Protein AF-S8AFP2-F1 (afdb_monomer_lite)

Radius of gyration: 44.83 Å; chains: 1; bounding box: 99×51×144 Å

Sequence (348 aa):
MTITSPGLNTGMTTQYLIDGTGNTIIDGSGTITIITYITQGIITIFLPVIRSLSTTTIFPTNPGQPASVVIYTPRQTSYVTRPAGPGGPSGTTIIPGTDVAVTVPVQVITYASRPVTTVTRPAGPNGPSGTTIFPATDAPITSLVEVITYVVRSTITIIYSGSSVFTTTVYPTETDLSVFVSVIDYVTLPIITVIVITYVVSESQPRTTVTWVGSSAYLTTIYPTDVSSNIITNPTATINIINFVTQPITTVMRLASVTGITTVFPTNSTGNIVTDGSGTISIITFIIQPETLITQVASTTSLTTLFPTDSFGSTITDSSKTKTIITFITQSKTLVTQISSTTSLTIL

Structure (mmCIF, N/CA/C/O backbone):
data_AF-S8AFP2-F1
#
_entry.id   AF-S8AFP2-F1
#
loop_
_atom_site.group_PDB
_atom_site.id
_atom_site.type_symbol
_atom_site.label_atom_id
_atom_site.label_alt_id
_atom_site.label_comp_id
_atom_site.label_asym_id
_atom_site.label_entity_id
_atom_site.label_seq_id
_atom_site.pdbx_PDB_ins_code
_atom_site.Cartn_x
_atom_site.Cartn_y
_atom_site.Cartn_z
_atom_site.occupancy
_atom_site.B_iso_or_equiv
_atom_site.auth_seq_id
_atom_site.auth_comp_id
_atom_site.auth_asym_id
_atom_site.auth_atom_id
_atom_site.pdbx_PDB_model_num
ATOM 1 N N . MET A 1 1 ? -33.416 -8.040 63.959 1.00 44.41 1 MET A N 1
ATOM 2 C CA . MET A 1 1 ? -33.811 -9.230 63.179 1.00 44.41 1 MET A CA 1
ATOM 3 C C . MET A 1 1 ? -32.651 -9.566 62.262 1.00 44.41 1 MET A C 1
ATOM 5 O O . MET A 1 1 ? -32.375 -8.802 61.348 1.00 44.41 1 MET A O 1
ATOM 9 N N . THR A 1 2 ? -31.897 -10.614 62.576 1.00 27.59 2 THR A N 1
ATOM 10 C CA . THR A 1 2 ? -30.705 -11.004 61.811 1.00 27.59 2 THR A CA 1
ATOM 11 C C . THR A 1 2 ? -31.113 -12.154 60.903 1.00 27.59 2 THR A C 1
ATOM 13 O O . THR A 1 2 ? -31.486 -13.212 61.399 1.00 27.59 2 THR A O 1
ATOM 16 N N . ILE A 1 3 ? -31.125 -11.931 59.589 1.00 36.91 3 ILE A N 1
ATOM 17 C CA . ILE A 1 3 ? -31.494 -12.957 58.609 1.00 36.91 3 ILE A CA 1
ATOM 18 C C . ILE A 1 3 ? -30.204 -13.616 58.127 1.00 36.91 3 ILE A C 1
ATOM 20 O O . ILE A 1 3 ? -29.399 -12.990 57.441 1.00 36.91 3 ILE A O 1
ATOM 24 N N . THR A 1 4 ? -29.997 -14.876 58.489 1.00 35.34 4 THR A N 1
ATOM 25 C CA . THR A 1 4 ? -28.985 -15.737 57.876 1.00 35.34 4 THR A CA 1
ATOM 26 C C . THR A 1 4 ? -29.590 -16.388 56.633 1.00 35.34 4 THR A C 1
ATOM 28 O O . THR A 1 4 ? -30.543 -17.158 56.720 1.00 35.34 4 THR A O 1
ATOM 31 N N . SER A 1 5 ? -29.063 -16.041 55.457 1.00 35.78 5 SER A N 1
ATOM 32 C CA . SER A 1 5 ? -29.467 -16.646 54.182 1.00 35.78 5 SER A CA 1
ATOM 33 C C . SER A 1 5 ? -29.035 -18.117 54.137 1.00 35.78 5 SER A C 1
ATOM 35 O O . SER A 1 5 ? -27.840 -18.379 54.304 1.00 35.78 5 SER A O 1
ATOM 37 N N . PRO A 1 6 ? -29.934 -19.079 53.858 1.00 42.09 6 PRO A N 1
ATOM 38 C CA . PRO A 1 6 ? -29.518 -20.418 53.471 1.00 42.09 6 PRO A CA 1
ATOM 39 C C . PRO A 1 6 ? -28.842 -20.364 52.091 1.00 42.09 6 PRO A C 1
ATOM 41 O O . PRO A 1 6 ? -29.139 -19.497 51.265 1.00 42.09 6 PRO A O 1
ATOM 44 N N . GLY A 1 7 ? -27.874 -21.256 51.879 1.00 46.00 7 GLY A N 1
ATOM 45 C CA . GLY A 1 7 ? -27.152 -21.392 50.616 1.00 46.00 7 GLY A CA 1
ATOM 46 C C . GLY A 1 7 ? -28.047 -21.842 49.456 1.00 46.00 7 GLY A C 1
ATOM 47 O O . GLY A 1 7 ? -29.181 -22.259 49.663 1.00 46.00 7 GLY A O 1
ATOM 48 N N . LEU A 1 8 ? -27.472 -21.763 48.251 1.00 44.34 8 LEU A N 1
ATOM 49 C CA . LEU A 1 8 ? -27.982 -21.952 46.876 1.00 44.34 8 LEU A CA 1
ATOM 50 C C . LEU A 1 8 ? -28.791 -23.233 46.536 1.00 44.34 8 LEU A C 1
ATOM 52 O O . LEU A 1 8 ? -28.817 -23.648 45.380 1.00 44.34 8 LEU A O 1
ATOM 56 N N . ASN A 1 9 ? -29.468 -23.866 47.488 1.00 45.56 9 ASN A N 1
ATOM 57 C CA . ASN A 1 9 ? -30.280 -25.052 47.245 1.00 45.56 9 ASN A CA 1
ATOM 58 C C . ASN A 1 9 ? -31.752 -24.667 47.049 1.00 45.56 9 ASN A C 1
ATOM 60 O O . ASN A 1 9 ? -32.332 -23.946 47.859 1.00 45.56 9 ASN A O 1
ATOM 64 N N . THR A 1 10 ? -32.370 -25.183 45.984 1.00 49.94 10 THR A N 1
ATOM 65 C CA . THR A 1 10 ? -33.828 -25.174 45.799 1.00 49.94 10 THR A CA 1
ATOM 66 C C . THR A 1 10 ? -34.524 -25.746 47.024 1.00 49.94 10 THR A C 1
ATOM 68 O O . THR A 1 10 ? -34.229 -26.867 47.438 1.00 49.94 10 THR A O 1
ATOM 71 N N . GLY A 1 11 ? -35.466 -24.992 47.586 1.00 56.16 11 GLY A N 1
ATOM 72 C CA . GLY A 1 11 ? -36.181 -25.398 48.787 1.00 56.16 11 GLY A CA 1
ATOM 73 C C . GLY A 1 11 ? -37.185 -24.352 49.254 1.00 56.16 11 GLY A C 1
ATOM 74 O O . GLY A 1 11 ? -37.113 -23.179 48.889 1.00 56.16 11 GLY A O 1
ATOM 75 N N . MET A 1 12 ? -38.137 -24.794 50.069 1.00 52.50 12 MET A N 1
ATOM 76 C CA . MET A 1 12 ? -39.002 -23.903 50.834 1.00 52.50 12 MET A CA 1
ATOM 77 C C . MET A 1 12 ? -38.424 -23.774 52.237 1.00 52.50 12 MET A C 1
ATOM 79 O O . MET A 1 12 ? -38.226 -24.781 52.914 1.00 52.50 12 MET A O 1
ATOM 83 N N . THR A 1 13 ? -38.184 -22.544 52.677 1.00 60.34 13 THR A N 1
ATOM 84 C CA . THR A 1 13 ? -37.876 -22.257 54.076 1.00 60.34 13 THR A CA 1
ATOM 85 C C . THR A 1 13 ? -39.089 -21.580 54.685 1.00 60.34 13 THR A C 1
ATOM 87 O O . THR A 1 13 ? -39.456 -20.463 54.315 1.00 60.34 13 THR A O 1
ATOM 90 N N . THR A 1 14 ? -39.724 -22.265 55.627 1.00 60.59 14 THR A N 1
ATOM 91 C CA . THR A 1 14 ? -40.784 -21.680 56.444 1.00 60.59 14 THR A CA 1
ATOM 92 C C . THR A 1 14 ? -40.131 -20.982 57.624 1.00 60.59 14 THR A C 1
ATOM 94 O O . THR A 1 14 ? -39.489 -21.634 58.448 1.00 60.59 14 THR A O 1
ATOM 97 N N . GLN A 1 15 ? -40.264 -19.659 57.699 1.00 68.69 15 GLN A N 1
ATOM 98 C CA . GLN A 1 15 ? -39.760 -18.895 58.830 1.00 68.69 15 GLN A CA 1
ATOM 99 C C . GLN A 1 15 ? -40.925 -18.587 59.766 1.00 68.69 15 GLN A C 1
ATOM 101 O O . GLN A 1 15 ? -41.867 -17.879 59.404 1.00 68.69 15 GLN A O 1
ATOM 106 N N . TYR A 1 16 ? -40.865 -19.159 60.963 1.00 69.31 16 TYR A N 1
ATOM 107 C CA . TYR A 1 16 ? -41.841 -18.881 62.002 1.00 69.31 16 TYR A CA 1
ATOM 108 C C . TYR A 1 16 ? -41.432 -17.636 62.792 1.00 69.31 16 TYR A C 1
ATOM 110 O O . TYR A 1 16 ? -40.242 -17.359 62.969 1.00 69.31 16 TYR A O 1
ATOM 118 N N . LEU A 1 17 ? -42.423 -16.885 63.268 1.00 69.12 17 LEU A N 1
ATOM 119 C CA . LEU A 1 17 ? -42.190 -15.771 64.180 1.00 69.12 17 LEU A CA 1
ATOM 120 C C . LEU A 1 17 ? -41.637 -16.298 65.502 1.00 69.12 17 LEU A C 1
ATOM 122 O O . LEU A 1 17 ? -42.113 -17.306 66.023 1.00 69.12 17 LEU A O 1
ATOM 126 N N . ILE A 1 18 ? -40.639 -15.594 66.027 1.00 74.19 18 ILE A N 1
ATOM 127 C CA . ILE A 1 18 ? -40.071 -15.848 67.345 1.00 74.19 18 ILE A CA 1
ATOM 128 C C . ILE A 1 18 ? -40.403 -14.683 68.277 1.00 74.19 18 ILE A C 1
ATOM 130 O O . ILE A 1 18 ? -40.362 -13.525 67.856 1.00 74.19 18 ILE A O 1
ATOM 134 N N . ASP A 1 19 ? -40.762 -14.980 69.522 1.00 75.69 19 ASP A N 1
ATOM 135 C CA . ASP A 1 19 ? -41.011 -13.966 70.544 1.00 75.69 19 ASP A CA 1
ATOM 136 C C . ASP A 1 19 ? -39.707 -13.272 70.996 1.00 75.69 19 ASP A C 1
ATOM 138 O O . ASP A 1 19 ? -38.603 -13.601 70.551 1.00 75.69 19 ASP A O 1
ATOM 142 N N . GLY A 1 20 ? -39.817 -12.301 71.909 1.00 74.56 20 GLY A N 1
ATOM 143 C CA . GLY A 1 20 ? -38.662 -11.580 72.466 1.00 74.56 20 GLY A CA 1
ATOM 144 C C . GLY A 1 20 ? -37.664 -12.457 73.240 1.00 74.56 20 GLY A C 1
ATOM 145 O O . GLY A 1 20 ? -36.592 -11.977 73.602 1.00 74.56 20 GLY A O 1
ATOM 146 N N . THR A 1 21 ? -37.995 -13.729 73.474 1.00 81.75 21 THR A N 1
ATOM 147 C CA . THR A 1 21 ? -37.140 -14.739 74.111 1.00 81.75 21 THR A CA 1
ATOM 148 C C . THR A 1 21 ? -36.608 -15.787 73.128 1.00 81.75 21 THR A C 1
ATOM 150 O O . THR A 1 21 ? -35.836 -16.657 73.522 1.00 81.75 21 THR A O 1
ATOM 153 N N . GLY A 1 22 ? -36.955 -15.680 71.840 1.00 75.94 22 GLY A N 1
ATOM 154 C CA . GLY A 1 22 ? -36.498 -16.577 70.780 1.00 75.94 22 GLY A CA 1
ATOM 155 C C . GLY A 1 22 ? -37.371 -17.816 70.562 1.00 75.94 22 GLY A C 1
ATOM 156 O O . GLY A 1 22 ? -37.000 -18.665 69.751 1.00 75.94 22 GLY A O 1
ATOM 157 N N . ASN A 1 23 ? -38.520 -17.939 71.235 1.00 73.88 23 ASN A N 1
ATOM 158 C CA . ASN A 1 23 ? -39.409 -19.092 71.080 1.00 73.88 23 ASN A CA 1
ATOM 159 C C . ASN A 1 23 ? -40.350 -18.915 69.895 1.00 73.88 23 ASN A C 1
ATOM 161 O O . ASN A 1 23 ? -40.870 -17.829 69.662 1.00 73.88 23 ASN A O 1
ATOM 165 N N . THR A 1 24 ? -40.611 -20.004 69.174 1.00 73.62 24 THR A N 1
ATOM 166 C CA . THR A 1 24 ? -41.540 -19.999 68.040 1.00 73.62 24 THR A CA 1
ATOM 167 C C . THR A 1 24 ? -42.984 -19.781 68.500 1.00 73.62 24 THR A C 1
ATOM 169 O O . THR A 1 24 ? -43.491 -20.534 69.328 1.00 73.62 24 THR A O 1
ATOM 172 N N . ILE A 1 25 ? -43.660 -18.780 67.936 1.00 71.81 25 ILE A N 1
ATOM 173 C CA . ILE A 1 25 ? -45.066 -18.466 68.215 1.00 71.81 25 ILE A CA 1
ATOM 174 C C . ILE A 1 25 ? -45.956 -19.413 67.392 1.00 71.81 25 ILE A C 1
ATOM 176 O O . ILE A 1 25 ? -45.912 -19.399 66.162 1.00 71.81 25 ILE A O 1
ATOM 180 N N . ILE A 1 26 ? -46.755 -20.245 68.067 1.00 74.94 26 ILE A N 1
ATOM 181 C CA . ILE A 1 26 ? -47.613 -21.291 67.462 1.00 74.94 26 ILE A CA 1
ATOM 182 C C . ILE A 1 26 ? -49.118 -21.075 67.704 1.00 74.94 26 ILE A C 1
ATOM 184 O O . ILE A 1 26 ? -49.931 -21.923 67.351 1.00 74.94 26 ILE A O 1
ATOM 188 N N . ASP A 1 27 ? -49.507 -19.943 68.288 1.00 75.56 27 ASP A N 1
ATOM 189 C CA . ASP A 1 27 ? -50.891 -19.625 68.679 1.00 75.56 27 ASP A CA 1
ATOM 190 C C . ASP A 1 27 ? -51.786 -19.132 67.523 1.00 75.56 27 ASP A C 1
ATOM 192 O O . ASP A 1 27 ? -52.942 -18.769 67.733 1.00 75.56 27 ASP A O 1
ATOM 196 N N . GLY A 1 28 ? -51.257 -19.110 66.296 1.00 68.31 28 GLY A N 1
ATOM 197 C CA . GLY A 1 28 ? -51.968 -18.648 65.103 1.00 68.31 28 GLY A CA 1
ATOM 198 C C . GLY A 1 28 ? -52.140 -17.127 65.004 1.00 68.31 28 GLY A C 1
ATOM 199 O O . GLY A 1 28 ? -52.768 -16.662 64.057 1.00 68.31 28 GLY A O 1
ATOM 200 N N . SER A 1 29 ? -51.577 -16.342 65.930 1.00 72.44 29 SER A N 1
ATOM 201 C CA . SER A 1 29 ? -51.699 -14.875 65.946 1.00 72.44 29 SER A CA 1
ATOM 202 C C . SER A 1 29 ? -50.682 -14.151 65.049 1.00 72.44 29 SER A C 1
ATOM 204 O O . SER A 1 29 ? -50.773 -12.937 64.859 1.00 72.44 29 SER A O 1
ATOM 206 N N . GLY A 1 30 ? -49.721 -14.883 64.475 1.00 63.50 30 GLY A N 1
ATOM 207 C CA . GLY A 1 30 ? -48.616 -14.337 63.690 1.00 63.50 30 GLY A CA 1
ATOM 208 C C . GLY A 1 30 ? -48.673 -14.657 62.193 1.00 63.50 30 GLY A C 1
ATOM 209 O O . GLY A 1 30 ? -49.102 -15.731 61.776 1.00 63.50 30 GLY A O 1
ATOM 210 N N . THR A 1 31 ? -48.169 -13.740 61.367 1.00 61.81 31 THR A N 1
ATOM 211 C CA . THR A 1 31 ? -47.970 -13.968 59.929 1.00 61.81 31 THR A CA 1
ATOM 212 C C . THR A 1 31 ? -46.763 -14.884 59.699 1.00 61.81 31 THR A C 1
ATOM 214 O O . THR A 1 31 ? -45.640 -14.536 60.060 1.00 61.81 31 THR A O 1
ATOM 217 N N . ILE A 1 32 ? -46.973 -16.047 59.077 1.00 56.38 32 ILE A N 1
ATOM 218 C CA . ILE A 1 32 ? -45.887 -16.941 58.649 1.00 56.38 32 ILE A CA 1
ATOM 219 C C . ILE A 1 32 ? -45.363 -16.460 57.294 1.00 56.38 32 ILE A C 1
ATOM 221 O O . ILE A 1 32 ? -46.131 -16.335 56.339 1.00 56.38 32 ILE A O 1
ATOM 225 N N . THR A 1 33 ? -44.053 -16.242 57.189 1.00 64.19 33 THR A N 1
ATOM 226 C CA . THR A 1 33 ? -43.407 -15.933 55.910 1.00 64.19 33 THR A CA 1
ATOM 227 C C . THR A 1 33 ? -42.820 -17.215 55.332 1.00 64.19 33 THR A C 1
ATOM 229 O O . THR A 1 33 ? -41.884 -17.796 55.885 1.00 64.19 33 THR A O 1
ATOM 232 N N . ILE A 1 34 ? -43.371 -17.667 54.206 1.00 62.84 34 ILE A N 1
ATOM 233 C CA . ILE A 1 34 ? -42.817 -18.781 53.433 1.00 62.84 34 ILE A CA 1
ATOM 234 C C . ILE A 1 34 ? -41.904 -18.190 52.362 1.00 62.84 34 ILE A C 1
ATOM 236 O O . ILE A 1 34 ? -42.369 -17.489 51.464 1.00 62.84 34 ILE A O 1
ATOM 240 N N . ILE A 1 35 ? -40.607 -18.479 52.446 1.00 61.66 35 ILE A N 1
ATOM 241 C CA . ILE A 1 35 ? -39.638 -18.088 51.422 1.00 61.66 35 ILE A CA 1
ATOM 242 C C . ILE A 1 35 ? -39.400 -19.304 50.533 1.00 61.66 35 ILE A C 1
ATOM 244 O O . ILE A 1 35 ? -38.898 -20.332 50.985 1.00 61.66 35 ILE A O 1
ATOM 248 N N . THR A 1 36 ? -39.780 -19.192 49.262 1.00 59.28 36 THR A N 1
ATOM 249 C CA . THR A 1 36 ? -39.535 -20.239 48.265 1.00 59.28 36 THR A CA 1
ATOM 250 C C . THR A 1 36 ? -38.327 -19.849 47.428 1.00 59.28 36 THR A C 1
ATOM 252 O O . THR A 1 36 ? -38.352 -18.827 46.743 1.00 59.28 36 THR A O 1
ATOM 255 N N . TYR A 1 37 ? -37.275 -20.664 47.473 1.00 58.09 37 TYR A N 1
ATOM 256 C CA . TYR A 1 37 ? -36.093 -20.505 46.636 1.00 58.09 37 TYR A CA 1
ATOM 257 C C . TYR A 1 37 ? -36.238 -21.379 45.396 1.00 58.09 37 TYR A C 1
ATOM 259 O O . TYR A 1 37 ? -36.370 -22.601 45.493 1.00 58.09 37 TYR A O 1
ATOM 267 N N . ILE A 1 38 ? -36.183 -20.752 44.227 1.00 62.00 38 ILE A N 1
ATOM 268 C CA . ILE A 1 38 ? -36.187 -21.442 42.940 1.00 62.00 38 ILE A CA 1
ATOM 269 C C . ILE A 1 38 ? -34.827 -21.279 42.258 1.00 62.00 38 ILE A C 1
ATOM 271 O O . ILE A 1 38 ? -34.225 -20.206 42.289 1.00 62.00 38 ILE A O 1
ATOM 275 N N . THR A 1 39 ? -34.336 -22.348 41.633 1.00 55.53 39 THR A N 1
ATOM 276 C CA . THR A 1 39 ? -33.143 -22.282 40.785 1.00 55.53 39 THR A CA 1
ATOM 277 C C . THR A 1 39 ? -33.557 -21.724 39.436 1.00 55.53 39 THR A C 1
ATOM 279 O O . THR A 1 39 ? -34.335 -22.340 38.710 1.00 55.53 39 THR A O 1
ATOM 282 N N . GLN A 1 40 ? -33.030 -20.552 39.100 1.00 69.75 40 GLN A N 1
ATOM 283 C CA . GLN A 1 40 ? -33.281 -19.919 37.816 1.00 69.75 40 GLN A CA 1
ATOM 284 C C . GLN A 1 40 ? -32.261 -20.415 36.785 1.00 69.75 40 GLN A C 1
ATOM 286 O O . GLN A 1 40 ? -31.056 -20.395 37.035 1.00 69.75 40 GLN A O 1
ATOM 291 N N . GLY A 1 41 ? -32.735 -20.867 35.621 1.00 71.75 41 GLY A N 1
ATOM 292 C CA . GLY A 1 41 ? -31.850 -21.176 34.494 1.00 71.75 41 GLY A CA 1
ATOM 293 C C . GLY A 1 41 ? -31.138 -19.917 33.988 1.00 71.75 41 GLY A C 1
ATOM 294 O O . GLY A 1 41 ? -31.653 -18.812 34.144 1.00 71.75 41 GLY A O 1
ATOM 295 N N . ILE A 1 42 ? -29.970 -20.070 33.364 1.00 78.38 42 ILE A N 1
ATOM 296 C CA . ILE A 1 42 ? -29.228 -18.957 32.753 1.00 78.38 42 ILE A CA 1
ATOM 297 C C . ILE A 1 42 ? -29.089 -19.214 31.252 1.00 78.38 42 ILE A C 1
ATOM 299 O O . ILE A 1 42 ? -28.668 -20.294 30.842 1.00 78.38 42 ILE A O 1
ATOM 303 N N . ILE A 1 43 ? -29.419 -18.211 30.441 1.00 79.25 43 ILE A N 1
ATOM 304 C CA . ILE A 1 43 ? -29.145 -18.168 29.003 1.00 79.25 43 ILE A CA 1
ATOM 305 C C . ILE A 1 43 ? -28.033 -17.151 28.771 1.00 79.25 43 ILE A C 1
ATOM 307 O O . ILE A 1 43 ? -28.162 -15.998 29.173 1.00 79.25 43 ILE A O 1
ATOM 311 N N . THR A 1 44 ? -26.964 -17.550 28.087 1.00 81.19 44 THR A N 1
ATOM 312 C CA . THR A 1 44 ? -25.863 -16.644 27.737 1.00 81.19 44 THR A CA 1
ATOM 313 C C . THR A 1 44 ? -25.946 -16.257 26.265 1.00 81.19 44 THR A C 1
ATOM 315 O O . THR A 1 44 ? -26.026 -17.123 25.396 1.00 81.19 44 THR A O 1
ATOM 318 N N . ILE A 1 45 ? -25.903 -14.957 25.983 1.00 79.62 45 ILE A N 1
ATOM 319 C CA . ILE A 1 45 ? -25.964 -14.380 24.637 1.00 79.62 45 ILE A CA 1
ATOM 320 C C . ILE A 1 45 ? -24.676 -13.594 24.397 1.00 79.62 45 ILE A C 1
ATOM 322 O O . ILE A 1 45 ? -24.325 -12.724 25.191 1.00 79.62 45 ILE A O 1
ATOM 326 N N . PHE A 1 46 ? -23.987 -13.867 23.290 1.00 77.38 46 PHE A N 1
ATOM 327 C CA . PHE A 1 46 ? -22.788 -13.127 22.894 1.00 77.38 46 PHE A CA 1
ATOM 328 C C . PHE A 1 46 ? -23.123 -12.113 21.807 1.00 77.38 46 PHE A C 1
ATOM 330 O O . PHE A 1 46 ? -23.597 -12.489 20.735 1.00 77.38 46 PHE A O 1
ATOM 337 N N . LEU A 1 47 ? -22.840 -10.839 22.070 1.00 77.69 47 LEU A N 1
ATOM 338 C CA . LEU A 1 47 ? -23.021 -9.748 21.115 1.00 77.69 47 LEU A CA 1
ATOM 339 C C . LEU A 1 47 ? -21.680 -9.062 20.813 1.00 77.69 47 LEU A C 1
ATOM 341 O O . LEU A 1 47 ? -20.785 -9.042 21.662 1.00 77.69 47 LEU A O 1
ATOM 345 N N . PRO A 1 48 ? -21.496 -8.495 19.608 1.00 75.06 48 PRO A N 1
ATOM 346 C CA . PRO A 1 48 ? -20.287 -7.746 19.290 1.00 75.06 48 PRO A CA 1
ATOM 347 C C . PRO A 1 48 ? -20.212 -6.436 20.094 1.00 75.06 48 PRO A C 1
ATOM 349 O O . PRO A 1 48 ? -21.198 -5.708 20.218 1.00 75.06 48 PRO A O 1
ATOM 352 N N . VAL A 1 49 ? -19.025 -6.108 20.618 1.00 77.62 49 VAL A N 1
ATOM 353 C CA . VAL A 1 49 ? -18.747 -4.798 21.237 1.00 77.62 49 VAL A CA 1
ATOM 354 C C . VAL A 1 49 ? -18.890 -3.679 20.209 1.00 77.62 49 VAL A C 1
ATOM 356 O O . VAL A 1 49 ? -18.231 -3.694 19.173 1.00 77.62 49 VAL A O 1
ATOM 359 N N . ILE A 1 50 ? -19.687 -2.665 20.550 1.00 64.56 50 ILE A N 1
ATOM 360 C CA . ILE A 1 50 ? -19.829 -1.419 19.775 1.00 64.56 50 ILE A CA 1
ATOM 361 C C . ILE A 1 50 ? -19.030 -0.253 20.371 1.00 64.56 50 ILE A C 1
ATOM 363 O O . ILE A 1 50 ? -18.666 0.668 19.647 1.00 64.56 50 ILE A O 1
ATOM 367 N N . ARG A 1 51 ? -18.782 -0.257 21.690 1.00 60.97 51 ARG A N 1
ATOM 368 C CA . ARG A 1 51 ? -18.089 0.841 22.397 1.00 60.97 51 ARG A CA 1
ATOM 369 C C . ARG A 1 51 ? -17.174 0.362 23.521 1.00 60.97 51 ARG A C 1
ATOM 371 O O . ARG A 1 51 ? -16.049 0.833 23.626 1.00 60.97 51 ARG A O 1
ATOM 378 N N . SER A 1 52 ? -17.633 -0.581 24.340 1.00 69.75 52 SER A N 1
ATOM 379 C CA . SER A 1 52 ? -16.851 -1.153 25.438 1.00 69.75 52 SER A CA 1
ATOM 380 C C . SER A 1 52 ? -17.277 -2.588 25.742 1.00 69.75 52 SER A C 1
ATOM 382 O O . SER A 1 52 ? -18.415 -2.985 25.477 1.00 69.75 52 SER A O 1
ATOM 384 N N . LEU A 1 53 ? -16.349 -3.363 26.308 1.00 78.69 53 LEU A N 1
ATOM 385 C CA . LEU A 1 53 ? -16.665 -4.641 26.938 1.00 78.69 53 LEU A CA 1
ATOM 386 C C . LEU A 1 53 ? -17.669 -4.389 28.061 1.00 78.69 53 LEU A C 1
ATOM 388 O O . LEU A 1 53 ? -17.445 -3.541 28.925 1.00 78.69 53 LEU A O 1
ATOM 392 N N . SER A 1 54 ? -18.773 -5.120 28.048 1.00 79.00 54 SER A N 1
ATOM 393 C CA . SER A 1 54 ? -19.757 -5.059 29.120 1.00 79.00 54 SER A CA 1
ATOM 394 C C . SER A 1 54 ? -20.482 -6.388 29.244 1.00 79.00 54 SER A C 1
ATOM 396 O O . SER A 1 54 ? -20.493 -7.217 28.332 1.00 79.00 54 SER A O 1
ATOM 398 N N . THR A 1 55 ? -21.050 -6.619 30.416 1.00 85.62 55 THR A N 1
ATOM 399 C CA . THR A 1 55 ? -21.913 -7.763 30.681 1.00 85.62 55 THR A CA 1
ATOM 400 C C . THR A 1 55 ? -23.173 -7.237 31.337 1.00 85.62 55 THR A C 1
ATOM 402 O O . THR A 1 55 ? -23.102 -6.418 32.253 1.00 85.62 55 THR A O 1
ATOM 405 N N . THR A 1 56 ? -24.329 -7.660 30.843 1.00 81.38 56 THR A N 1
ATOM 406 C CA . THR A 1 56 ? -25.626 -7.249 31.376 1.00 81.38 56 THR A CA 1
ATOM 407 C C . THR A 1 56 ? -26.444 -8.485 31.677 1.00 81.38 56 THR A C 1
ATOM 409 O O . THR A 1 56 ? -26.719 -9.282 30.784 1.00 81.38 56 THR A O 1
ATOM 412 N N . THR A 1 57 ? -26.845 -8.630 32.934 1.00 82.75 57 THR A N 1
ATOM 413 C CA . THR A 1 57 ? -27.771 -9.680 33.350 1.00 82.75 57 THR A CA 1
ATOM 414 C C . THR A 1 57 ? -29.176 -9.103 33.406 1.00 82.75 57 THR A C 1
ATOM 416 O O . THR A 1 57 ? -29.414 -8.091 34.062 1.00 82.75 57 THR A O 1
ATOM 419 N N . ILE A 1 58 ? -30.103 -9.749 32.711 1.00 81.25 58 ILE A N 1
ATOM 420 C CA . ILE A 1 58 ? -31.517 -9.400 32.657 1.00 81.25 58 ILE A CA 1
ATOM 421 C C . ILE A 1 58 ? -32.278 -10.494 33.398 1.00 81.25 58 ILE A C 1
ATOM 423 O O . ILE A 1 58 ? -32.279 -11.655 32.981 1.00 81.25 58 ILE A O 1
ATOM 427 N N . PHE A 1 59 ? -32.924 -10.112 34.496 1.00 80.94 59 PHE A N 1
ATOM 428 C CA . PHE A 1 59 ? -33.811 -10.996 35.240 1.00 80.94 59 PHE A CA 1
ATOM 429 C C . PHE A 1 59 ? -35.239 -10.860 34.694 1.00 80.94 59 PHE A C 1
ATOM 431 O O . PHE A 1 59 ? -35.728 -9.734 34.568 1.00 80.94 59 PHE A O 1
ATOM 438 N N . PRO A 1 60 ? -35.917 -11.966 34.349 1.00 79.06 60 PRO A N 1
ATOM 439 C CA . PRO A 1 60 ? -37.308 -11.917 33.926 1.00 79.06 60 PRO A CA 1
ATOM 440 C C . PRO A 1 60 ? -38.224 -11.553 35.098 1.00 79.06 60 PRO A C 1
ATOM 442 O O . PRO A 1 60 ? -37.933 -11.839 36.259 1.00 79.06 60 PRO A O 1
ATOM 445 N N . THR A 1 61 ? -39.379 -10.968 34.781 1.00 83.81 61 THR A N 1
ATOM 446 C CA . THR A 1 61 ? -40.445 -10.681 35.754 1.00 83.81 61 THR A CA 1
ATOM 447 C C . THR A 1 61 ? -41.084 -11.948 36.315 1.00 83.81 61 THR A C 1
ATOM 449 O O . THR A 1 61 ? -41.567 -11.924 37.443 1.00 83.81 61 THR A O 1
ATOM 452 N N . ASN A 1 62 ? -41.087 -13.051 35.555 1.00 79.12 62 ASN A N 1
ATOM 453 C CA . ASN A 1 62 ? -41.487 -14.361 36.058 1.00 79.12 62 ASN A CA 1
ATOM 454 C C . ASN A 1 62 ? -40.250 -15.108 36.592 1.00 79.12 62 ASN A C 1
ATOM 456 O O . ASN A 1 62 ? -39.393 -15.492 35.793 1.00 79.12 62 ASN A O 1
ATOM 460 N N . PRO A 1 63 ? -40.176 -15.389 37.904 1.00 71.88 63 PRO A N 1
ATOM 461 C CA . PRO A 1 63 ? -39.037 -16.072 38.510 1.00 71.88 63 PRO A CA 1
ATOM 462 C C . PRO A 1 63 ? -38.769 -17.478 37.925 1.00 71.88 63 PRO A C 1
ATOM 464 O O . PRO A 1 63 ? -37.633 -17.943 37.933 1.00 71.88 63 PRO A O 1
ATOM 467 N N . GLY A 1 64 ? -39.791 -18.149 37.376 1.00 75.56 64 GLY A N 1
ATOM 468 C CA . GLY A 1 64 ? -39.665 -19.467 36.738 1.00 75.56 64 GLY A CA 1
ATOM 469 C C . GLY A 1 64 ? -39.065 -19.453 35.324 1.00 75.56 64 GLY A C 1
ATOM 470 O O . GLY A 1 64 ? -38.828 -20.516 34.755 1.00 75.56 64 GLY A O 1
ATOM 471 N N . GLN A 1 65 ? -38.828 -18.277 34.737 1.00 77.62 65 GLN A N 1
ATOM 472 C CA . GLN A 1 65 ? -38.147 -18.134 33.446 1.00 77.62 65 GLN A CA 1
ATOM 473 C C . GLN A 1 65 ? -36.638 -17.939 33.648 1.00 77.62 65 GLN A C 1
ATOM 475 O O . GLN A 1 65 ? -36.232 -17.402 34.676 1.00 77.62 65 GLN A O 1
ATOM 480 N N . PRO A 1 66 ? -35.788 -18.342 32.689 1.00 75.12 66 PRO A N 1
ATOM 481 C CA . PRO A 1 66 ? -34.346 -18.173 32.814 1.00 75.12 66 PRO A CA 1
ATOM 482 C C . PRO A 1 66 ? -33.908 -16.700 32.741 1.00 75.12 66 PRO A C 1
ATOM 484 O O . PRO A 1 66 ? -34.462 -15.909 31.977 1.00 75.12 66 PRO A O 1
ATOM 487 N N . ALA A 1 67 ? -32.868 -16.348 33.498 1.00 74.62 67 ALA A N 1
ATOM 488 C CA . ALA A 1 67 ? -32.173 -15.069 33.380 1.00 74.62 67 ALA A CA 1
ATOM 489 C C . ALA A 1 67 ? -31.303 -15.046 32.116 1.00 74.62 67 ALA A C 1
ATOM 491 O O . ALA A 1 67 ? -30.713 -16.058 31.739 1.00 74.62 67 ALA A O 1
ATOM 492 N N . SER A 1 68 ? -31.202 -13.888 31.465 1.00 81.50 68 SER A N 1
ATOM 493 C CA . SER A 1 68 ? -30.356 -13.709 30.280 1.00 81.50 68 SER A CA 1
ATOM 494 C C . SER A 1 68 ? -29.089 -12.944 30.641 1.00 81.50 68 SER A C 1
ATOM 496 O O . SER A 1 68 ? -29.168 -11.826 31.137 1.00 81.50 68 SER A O 1
ATOM 498 N N . VAL A 1 69 ? -27.919 -13.516 30.375 1.00 81.38 69 VAL A N 1
ATOM 499 C CA . VAL A 1 69 ? -26.616 -12.858 30.508 1.00 81.38 69 VAL A CA 1
ATOM 500 C C . VAL A 1 69 ? -26.132 -12.485 29.115 1.00 81.38 69 VAL A C 1
ATOM 502 O O . VAL A 1 69 ? -25.788 -13.346 28.309 1.00 81.38 69 VAL A O 1
ATOM 505 N N . VAL A 1 70 ? -26.104 -11.192 28.822 1.00 80.88 70 VAL A N 1
ATOM 506 C CA . VAL A 1 70 ? -25.587 -10.653 27.565 1.00 80.88 70 VAL A CA 1
ATOM 507 C C . VAL A 1 70 ? -24.134 -10.256 27.772 1.00 80.88 70 VAL A C 1
ATOM 509 O O . VAL A 1 70 ? -23.845 -9.388 28.594 1.00 80.88 70 VAL A O 1
ATOM 512 N N . ILE A 1 71 ? -23.223 -10.876 27.029 1.00 79.25 71 ILE A N 1
ATOM 513 C CA . ILE A 1 71 ? -21.789 -10.589 27.067 1.00 79.25 71 ILE A CA 1
ATOM 514 C C . ILE A 1 71 ? -21.408 -9.897 25.761 1.00 79.25 71 ILE A C 1
ATOM 516 O O . ILE A 1 71 ? -21.537 -10.473 24.680 1.00 79.25 71 ILE A O 1
ATOM 520 N N . TYR A 1 72 ? -20.914 -8.665 25.861 1.00 79.44 72 TYR A N 1
ATOM 521 C CA . TYR A 1 72 ? -20.375 -7.938 24.720 1.00 79.44 72 TYR A CA 1
ATOM 522 C C . TYR A 1 72 ? -18.885 -8.245 24.585 1.00 79.44 72 TYR A C 1
ATOM 524 O O . TYR A 1 72 ? -18.089 -7.821 25.425 1.00 79.44 72 TYR A O 1
ATOM 532 N N . THR A 1 73 ? -18.500 -8.959 23.525 1.00 79.12 73 THR A N 1
ATOM 533 C CA . THR A 1 73 ? -17.105 -9.354 23.256 1.00 79.12 73 THR A CA 1
ATOM 534 C C . THR A 1 73 ? -16.567 -8.751 21.952 1.00 79.12 73 THR A C 1
ATOM 536 O O . THR A 1 73 ? -17.345 -8.509 21.025 1.00 79.12 73 THR A O 1
ATOM 539 N N . PRO A 1 74 ? -15.249 -8.504 21.823 1.00 76.69 74 PRO A N 1
ATOM 540 C CA . PRO A 1 74 ? -14.658 -7.963 20.604 1.00 76.69 74 PRO A CA 1
ATOM 541 C C . PRO A 1 74 ? -14.664 -9.032 19.509 1.00 76.69 74 PRO A C 1
ATOM 543 O O . PRO A 1 74 ? -14.374 -10.199 19.777 1.00 76.69 74 PRO A O 1
ATOM 546 N N . ARG A 1 75 ? -14.961 -8.637 18.269 1.00 83.19 75 ARG A N 1
ATOM 547 C CA . ARG A 1 75 ? -14.841 -9.527 17.108 1.00 83.19 75 ARG A CA 1
ATOM 548 C C . ARG A 1 75 ? -13.370 -9.573 16.675 1.00 83.19 75 ARG A C 1
ATOM 550 O O . ARG A 1 75 ? -12.710 -8.536 16.646 1.00 83.19 75 ARG A O 1
ATOM 557 N N . GLN A 1 76 ? -12.848 -10.759 16.360 1.00 84.00 76 GLN A N 1
ATOM 558 C CA . GLN A 1 76 ? -11.488 -10.888 15.822 1.00 84.00 76 GLN A CA 1
ATOM 559 C C . GLN A 1 76 ? -11.403 -10.316 14.400 1.00 84.00 76 GLN A C 1
ATOM 561 O O . GLN A 1 76 ? -12.400 -10.305 13.677 1.00 84.00 76 GLN A O 1
ATOM 566 N N . THR A 1 77 ? -10.211 -9.881 13.989 1.00 84.81 77 THR A N 1
ATOM 567 C CA . THR A 1 77 ? -9.947 -9.367 12.638 1.00 84.81 77 THR A CA 1
ATOM 568 C C . THR A 1 77 ? -8.984 -10.296 11.909 1.00 84.81 77 THR A C 1
ATOM 570 O O . THR A 1 77 ? -7.923 -10.626 12.432 1.00 84.81 77 THR A O 1
ATOM 573 N N . SER A 1 78 ? -9.340 -10.693 10.692 1.00 86.25 78 SER A N 1
ATOM 574 C CA . SER A 1 78 ? -8.486 -11.453 9.776 1.00 86.25 78 SER A CA 1
ATOM 575 C C . SER A 1 78 ? -8.033 -10.571 8.617 1.00 86.25 78 SER A C 1
ATOM 577 O O . SER A 1 78 ? -8.843 -9.835 8.050 1.00 86.25 78 SER A O 1
ATOM 579 N N . TYR A 1 79 ? -6.758 -10.678 8.252 1.00 86.88 79 TYR A N 1
ATOM 580 C CA . TYR A 1 79 ? -6.144 -9.907 7.174 1.00 86.88 79 TYR A CA 1
ATOM 581 C C . TYR A 1 79 ? -5.857 -10.811 5.981 1.00 86.88 79 TYR A C 1
ATOM 583 O O . TYR A 1 79 ? -5.268 -11.880 6.136 1.00 86.88 79 TYR A O 1
ATOM 591 N N . VAL A 1 80 ? -6.257 -10.373 4.792 1.00 83.94 80 VAL A N 1
ATOM 592 C CA . VAL A 1 80 ? -6.003 -11.075 3.532 1.00 83.94 80 VAL A CA 1
ATOM 593 C C . VAL A 1 80 ? -5.388 -10.091 2.550 1.00 83.94 80 VAL A C 1
ATOM 595 O O . VAL A 1 80 ? -5.973 -9.049 2.269 1.00 83.94 80 VAL A O 1
ATOM 598 N N . THR A 1 81 ? -4.232 -10.429 1.986 1.00 81.25 81 THR A N 1
ATOM 599 C CA . THR A 1 81 ? -3.600 -9.617 0.938 1.00 81.25 81 THR A CA 1
ATOM 600 C C . THR A 1 81 ? -3.818 -10.264 -0.424 1.00 81.25 81 THR A C 1
ATOM 602 O O . THR A 1 81 ? -3.614 -11.466 -0.584 1.00 81.25 81 THR A O 1
ATOM 605 N N . ARG A 1 82 ? -4.232 -9.468 -1.411 1.00 81.62 82 ARG A N 1
ATOM 606 C CA . ARG A 1 82 ? -4.513 -9.887 -2.788 1.00 81.62 82 ARG A CA 1
ATOM 607 C C . ARG A 1 82 ? -3.791 -8.991 -3.801 1.00 81.62 82 ARG A C 1
ATOM 609 O O . ARG A 1 82 ? -3.476 -7.846 -3.479 1.00 81.62 82 ARG A O 1
ATOM 616 N N . PRO A 1 83 ? -3.522 -9.475 -5.025 1.00 76.69 83 PRO A N 1
ATOM 617 C CA . PRO A 1 83 ? -2.994 -8.629 -6.089 1.00 76.69 83 PRO A CA 1
ATOM 618 C C . PRO A 1 83 ? -4.028 -7.586 -6.532 1.00 76.69 83 PRO A C 1
ATOM 620 O O . PRO A 1 83 ? -5.209 -7.894 -6.695 1.00 76.69 83 PRO A O 1
ATOM 623 N N . ALA A 1 84 ? -3.575 -6.348 -6.716 1.00 79.75 84 ALA A N 1
ATOM 624 C CA . ALA A 1 84 ? -4.377 -5.240 -7.211 1.00 79.75 84 ALA A CA 1
ATOM 625 C C . ALA A 1 84 ? -4.764 -5.421 -8.686 1.00 79.75 84 ALA A C 1
ATOM 627 O O . ALA A 1 84 ? -3.966 -5.882 -9.502 1.00 79.75 84 ALA A O 1
ATOM 628 N N . GLY A 1 85 ? -5.999 -5.040 -9.018 1.00 73.88 85 GLY A N 1
ATOM 629 C CA . GLY A 1 85 ? -6.474 -4.964 -10.399 1.00 73.88 85 GLY A CA 1
ATOM 630 C C . GLY A 1 85 ? -6.020 -3.680 -11.113 1.00 73.88 85 GLY A C 1
ATOM 631 O O . GLY A 1 85 ? -5.230 -2.910 -10.565 1.00 73.88 85 GLY A O 1
ATOM 632 N N . PRO A 1 86 ? -6.569 -3.388 -12.309 1.00 73.00 86 PRO A N 1
ATOM 633 C CA . PRO A 1 86 ? -6.213 -2.203 -13.103 1.00 73.00 86 PRO A CA 1
ATOM 634 C C . PRO A 1 86 ? -6.411 -0.864 -12.377 1.00 73.00 86 PRO A C 1
ATOM 636 O O . PRO A 1 86 ? -5.752 0.115 -12.705 1.00 73.00 86 PRO A O 1
ATOM 639 N N . GLY A 1 87 ? -7.304 -0.818 -11.382 1.00 75.19 87 GLY A N 1
ATOM 640 C CA . GLY A 1 87 ? -7.554 0.366 -10.555 1.00 75.19 87 GLY A CA 1
ATOM 641 C C . GLY A 1 87 ? -6.472 0.666 -9.509 1.00 75.19 87 GLY A C 1
ATOM 642 O O . GLY A 1 87 ? -6.589 1.663 -8.805 1.00 75.19 87 GLY A O 1
ATOM 643 N N . GLY A 1 88 ? -5.437 -0.172 -9.398 1.00 75.75 88 GLY A N 1
ATOM 644 C CA . GLY A 1 88 ? -4.345 0.003 -8.444 1.00 75.75 88 GLY A CA 1
ATOM 645 C C . GLY A 1 88 ? -4.652 -0.511 -7.029 1.00 75.75 88 GLY A C 1
ATOM 646 O O . GLY A 1 88 ? -5.672 -1.176 -6.808 1.00 75.75 88 GLY A O 1
ATOM 647 N N . PRO A 1 89 ? -3.735 -0.270 -6.071 1.00 81.94 89 PRO A N 1
ATOM 648 C CA . PRO A 1 89 ? -3.885 -0.692 -4.685 1.00 81.94 89 PRO A CA 1
ATOM 649 C C . PRO A 1 89 ? -5.144 -0.133 -4.034 1.00 81.94 89 PRO A C 1
ATOM 651 O O . PRO A 1 89 ? -5.503 1.027 -4.227 1.00 81.94 89 PRO A O 1
ATOM 654 N N . SER A 1 90 ? -5.799 -0.950 -3.221 1.00 86.81 90 SER A N 1
ATOM 655 C CA . SER A 1 90 ? -7.022 -0.564 -2.523 1.00 86.81 90 SER A CA 1
ATOM 656 C C . SER A 1 90 ? -7.239 -1.428 -1.285 1.00 86.81 90 SER A C 1
ATOM 658 O O . SER A 1 90 ? -6.508 -2.384 -1.035 1.00 86.81 90 SER A O 1
ATOM 660 N N . GLY A 1 91 ? -8.236 -1.089 -0.477 1.00 86.69 91 GLY A N 1
ATOM 661 C CA . GLY A 1 91 ? -8.600 -1.860 0.702 1.00 86.69 91 GLY A CA 1
ATOM 662 C C . GLY A 1 91 ? -10.109 -1.962 0.819 1.00 86.69 91 GLY A C 1
ATOM 663 O O . GLY A 1 91 ? -10.827 -1.020 0.486 1.00 86.69 91 GLY A O 1
ATOM 664 N N . THR A 1 92 ? -10.600 -3.100 1.296 1.00 88.88 92 THR A N 1
ATOM 665 C CA . THR A 1 92 ? -12.004 -3.246 1.674 1.00 88.88 92 THR A CA 1
ATOM 666 C C . THR A 1 92 ? -12.124 -3.986 2.995 1.00 88.88 92 THR A C 1
ATOM 668 O O . THR A 1 92 ? -11.360 -4.908 3.281 1.00 88.88 92 THR A O 1
ATOM 671 N N . THR A 1 93 ? -13.090 -3.565 3.801 1.00 90.56 93 THR A N 1
ATOM 672 C CA . THR A 1 93 ? -13.385 -4.175 5.093 1.00 90.56 93 THR A CA 1
ATOM 673 C C . THR A 1 93 ? -14.771 -4.786 5.025 1.00 90.56 93 THR A C 1
ATOM 675 O O . THR A 1 93 ? -15.759 -4.087 4.812 1.00 90.56 93 THR A O 1
ATOM 678 N N . ILE A 1 94 ? -14.843 -6.095 5.232 1.00 87.69 94 ILE A N 1
ATOM 679 C CA . ILE A 1 94 ? -16.083 -6.854 5.317 1.00 87.69 94 ILE A CA 1
ATOM 680 C C . ILE A 1 94 ? -16.416 -7.014 6.796 1.00 87.69 94 ILE A C 1
ATOM 682 O O . ILE A 1 94 ? -15.748 -7.751 7.528 1.00 87.69 94 ILE A O 1
ATOM 686 N N . ILE A 1 95 ? -17.452 -6.302 7.229 1.00 85.50 95 ILE A N 1
ATOM 687 C CA . ILE A 1 95 ? -17.991 -6.386 8.586 1.00 85.50 95 ILE A CA 1
ATOM 688 C C . ILE A 1 95 ? -19.184 -7.351 8.547 1.00 85.50 95 ILE A C 1
ATOM 690 O O . ILE A 1 95 ? -20.144 -7.076 7.825 1.00 85.50 95 ILE A O 1
ATOM 694 N N . PRO A 1 96 ? -19.149 -8.476 9.284 1.00 85.19 96 PRO A N 1
ATOM 695 C CA . PRO A 1 96 ? -20.293 -9.376 9.359 1.00 85.19 96 PRO A CA 1
ATOM 696 C C . PRO A 1 96 ? -21.523 -8.686 9.959 1.00 85.19 96 PRO A C 1
ATOM 698 O O . PRO A 1 96 ? -21.390 -7.817 10.825 1.00 85.19 96 PRO A O 1
ATOM 701 N N . GLY A 1 97 ? -22.710 -9.113 9.525 1.00 80.56 97 GLY A N 1
ATOM 702 C CA . GLY A 1 97 ? -23.985 -8.634 10.058 1.00 80.56 97 GLY A CA 1
ATOM 703 C C . GLY A 1 97 ? -24.104 -8.824 11.573 1.00 80.56 97 GLY A C 1
ATOM 704 O O . GLY A 1 97 ? -23.431 -9.663 12.180 1.00 80.56 97 GLY A O 1
ATOM 705 N N . THR A 1 98 ? -24.964 -8.027 12.207 1.00 76.50 98 THR A N 1
ATOM 706 C CA . THR A 1 98 ? -25.192 -8.072 13.663 1.00 76.50 98 THR A CA 1
ATOM 707 C C . THR A 1 98 ? -25.875 -9.359 14.132 1.00 76.50 98 THR A C 1
ATOM 709 O O . THR A 1 98 ? -25.836 -9.670 15.316 1.00 76.50 98 THR A O 1
ATOM 712 N N . ASP A 1 99 ? -26.489 -10.095 13.210 1.00 79.62 99 ASP A N 1
ATOM 713 C CA . ASP A 1 99 ? -27.120 -11.406 13.378 1.00 79.62 99 ASP A CA 1
ATOM 714 C C . ASP A 1 99 ? -26.133 -12.583 13.248 1.00 79.62 99 ASP A C 1
ATOM 716 O O . ASP A 1 99 ? -26.471 -13.724 13.561 1.00 79.62 99 ASP A O 1
ATOM 720 N N . VAL A 1 100 ? -24.894 -12.322 12.824 1.00 80.31 100 VAL A N 1
ATOM 721 C CA . VAL A 1 100 ? -23.857 -13.345 12.657 1.00 80.31 100 VAL A CA 1
ATOM 722 C C . VAL A 1 100 ? -23.079 -13.533 13.957 1.00 80.31 100 VAL A C 1
ATOM 724 O O . VAL A 1 100 ? -22.643 -12.560 14.575 1.00 80.31 100 VAL A O 1
ATOM 727 N N . ALA A 1 101 ? -22.805 -14.788 14.325 1.00 80.19 101 ALA A N 1
ATOM 728 C CA . ALA A 1 101 ? -22.011 -15.141 15.502 1.00 80.19 101 ALA A CA 1
ATOM 729 C C . ALA A 1 101 ? -20.687 -14.352 15.596 1.00 80.19 101 ALA A C 1
ATOM 731 O O . ALA A 1 101 ? -19.990 -14.141 14.597 1.00 80.19 101 ALA A O 1
ATOM 732 N N . VAL A 1 102 ? -20.314 -13.952 16.819 1.00 79.62 102 VAL A N 1
ATOM 733 C CA . VAL A 1 102 ? -19.084 -13.183 17.113 1.00 79.62 102 VAL A CA 1
ATOM 734 C C . VAL A 1 102 ? -17.788 -13.943 16.801 1.00 79.62 102 VAL A C 1
ATOM 736 O O . VAL A 1 102 ? -16.726 -13.332 16.719 1.00 79.62 102 VAL A O 1
ATOM 739 N N . THR A 1 103 ? -17.870 -15.260 16.601 1.00 82.69 103 THR A N 1
ATOM 740 C CA . THR A 1 103 ? -16.757 -16.126 16.184 1.00 82.69 103 THR A CA 1
ATOM 741 C C . THR A 1 103 ? -16.368 -15.940 14.720 1.00 82.69 103 THR A C 1
ATOM 743 O O . THR A 1 103 ? -15.253 -16.286 14.339 1.00 82.69 103 THR A O 1
ATOM 746 N N . VAL A 1 104 ? -17.251 -15.377 13.891 1.00 84.00 104 VAL A N 1
ATOM 747 C CA . VAL A 1 104 ? -16.911 -15.006 12.514 1.00 84.00 104 VAL A CA 1
ATOM 748 C C . VAL A 1 104 ? -16.094 -13.706 12.557 1.00 84.00 104 VAL A C 1
ATOM 750 O O . VAL A 1 104 ? -16.558 -12.729 13.142 1.00 84.00 104 VAL A O 1
ATOM 753 N N . PRO A 1 105 ? -14.887 -13.628 11.984 1.00 85.75 105 PRO A N 1
ATOM 754 C CA . PRO A 1 105 ? -14.063 -12.427 12.091 1.00 85.75 105 PRO A CA 1
ATOM 755 C C . PRO A 1 105 ? -14.512 -11.308 11.137 1.00 85.75 105 PRO A C 1
ATOM 757 O O . PRO A 1 105 ? -15.186 -11.550 10.137 1.00 85.75 105 PRO A O 1
ATOM 760 N N . VAL A 1 106 ? -14.091 -10.073 11.424 1.00 86.31 106 VAL A N 1
ATOM 761 C CA . VAL A 1 106 ? -14.033 -8.991 10.427 1.00 86.31 106 VAL A CA 1
ATOM 762 C C . VAL A 1 106 ? -12.924 -9.323 9.433 1.00 86.31 106 VAL A C 1
ATOM 764 O O . VAL A 1 106 ? -11.810 -9.649 9.844 1.00 86.31 106 VAL A O 1
ATOM 767 N N . GLN A 1 107 ? -13.192 -9.226 8.132 1.00 91.75 107 GLN A N 1
ATOM 768 C CA . GLN A 1 107 ? -12.167 -9.418 7.105 1.00 91.75 107 GLN A CA 1
ATOM 769 C C . GLN A 1 107 ? -11.686 -8.078 6.568 1.00 91.75 107 GLN A C 1
ATOM 771 O O . GLN A 1 107 ? -12.473 -7.300 6.040 1.00 91.75 107 GLN A O 1
ATOM 776 N N . VAL A 1 108 ? -10.383 -7.830 6.666 1.00 86.69 108 VAL A N 1
ATOM 777 C CA . VAL A 1 108 ? -9.714 -6.727 5.976 1.00 86.69 108 VAL A CA 1
ATOM 778 C C . VAL A 1 108 ? -8.983 -7.315 4.779 1.00 86.69 108 VAL A C 1
ATOM 780 O O . VAL A 1 108 ? -8.071 -8.127 4.940 1.00 86.69 108 VAL A O 1
ATOM 783 N N . ILE A 1 109 ? -9.401 -6.922 3.580 1.00 86.19 109 ILE A N 1
ATOM 784 C CA . ILE A 1 109 ? -8.779 -7.337 2.326 1.00 86.19 109 ILE A CA 1
ATOM 785 C C . ILE A 1 109 ? -7.977 -6.160 1.784 1.00 86.19 109 ILE A C 1
ATOM 787 O O . ILE A 1 109 ? -8.543 -5.119 1.451 1.00 86.19 109 ILE A O 1
ATOM 791 N N . THR A 1 110 ? -6.668 -6.346 1.660 1.00 86.19 110 THR A N 1
ATOM 792 C CA . THR A 1 110 ? -5.750 -5.362 1.084 1.00 86.19 110 THR A CA 1
ATOM 793 C C . THR A 1 110 ? -5.346 -5.807 -0.313 1.00 86.19 110 THR A C 1
ATOM 795 O O . THR A 1 110 ? -4.807 -6.896 -0.492 1.00 86.19 110 THR A O 1
ATOM 798 N N . TYR A 1 111 ? -5.573 -4.959 -1.307 1.00 82.06 111 TYR A N 1
ATOM 799 C CA . TYR A 1 111 ? -5.110 -5.141 -2.674 1.00 82.06 111 TYR A CA 1
ATOM 800 C C . TYR A 1 111 ? -3.797 -4.379 -2.866 1.00 82.06 111 TYR A C 1
ATOM 802 O O . TYR A 1 111 ? -3.761 -3.162 -2.696 1.00 82.06 111 TYR A O 1
ATOM 810 N N . ALA A 1 112 ? -2.720 -5.081 -3.213 1.00 79.56 112 ALA A N 1
ATOM 811 C CA . ALA A 1 112 ? -1.380 -4.512 -3.365 1.00 79.56 112 ALA A CA 1
ATOM 812 C C . ALA A 1 112 ? -0.819 -4.739 -4.776 1.00 79.56 112 ALA A C 1
ATOM 814 O O . ALA A 1 112 ? -1.158 -5.718 -5.442 1.00 79.56 112 ALA A O 1
ATOM 815 N N . SER A 1 113 ? 0.052 -3.840 -5.237 1.00 79.56 113 SER A N 1
ATOM 816 C CA . SER A 1 113 ? 0.741 -3.995 -6.523 1.00 79.56 113 SER A CA 1
ATOM 817 C C . SER A 1 113 ? 1.774 -5.119 -6.466 1.00 79.56 113 SER A C 1
ATOM 819 O O . SER A 1 113 ? 2.478 -5.272 -5.468 1.00 79.56 113 SER A O 1
ATOM 821 N N . ARG A 1 114 ? 1.893 -5.879 -7.561 1.00 80.69 114 ARG A N 1
ATOM 822 C CA . ARG A 1 114 ? 2.977 -6.852 -7.743 1.00 80.69 114 ARG A CA 1
ATOM 823 C C . ARG A 1 114 ? 4.237 -6.166 -8.285 1.00 80.69 114 ARG A C 1
ATOM 825 O O . ARG A 1 114 ? 4.112 -5.234 -9.083 1.00 80.69 114 ARG A O 1
ATOM 832 N N . PRO A 1 115 ? 5.436 -6.626 -7.894 1.00 77.56 115 PRO A N 1
ATOM 833 C CA . PRO A 1 115 ? 6.675 -6.165 -8.504 1.00 77.56 115 PRO A CA 1
ATOM 834 C C . PRO A 1 115 ? 6.759 -6.630 -9.969 1.00 77.56 115 PRO A C 1
ATOM 836 O O . PRO A 1 115 ? 6.293 -7.719 -10.313 1.00 77.56 115 PRO A O 1
ATOM 839 N N . VAL A 1 116 ? 7.338 -5.794 -10.834 1.00 81.12 116 VAL A N 1
ATOM 840 C CA . VAL A 1 116 ? 7.456 -6.038 -12.282 1.00 81.12 116 VAL A CA 1
ATOM 841 C C . VAL A 1 116 ? 8.931 -6.122 -12.664 1.00 81.12 116 VAL A C 1
ATOM 843 O O . VAL A 1 116 ? 9.731 -5.302 -12.219 1.00 81.12 116 VAL A O 1
ATOM 846 N N . THR A 1 117 ? 9.281 -7.098 -13.498 1.00 79.69 117 THR A N 1
ATOM 847 C CA . THR A 1 117 ? 10.600 -7.241 -14.129 1.00 79.69 117 THR A CA 1
ATOM 848 C C . THR A 1 117 ? 10.457 -7.170 -15.645 1.00 79.69 117 THR A C 1
ATOM 850 O O . THR A 1 117 ? 9.465 -7.648 -16.194 1.00 79.69 117 THR A O 1
ATOM 853 N N . THR A 1 118 ? 11.444 -6.579 -16.317 1.00 80.06 118 THR A N 1
ATOM 854 C CA . THR A 1 118 ? 11.456 -6.437 -17.775 1.00 80.06 118 THR A CA 1
ATOM 855 C C . THR A 1 118 ? 12.651 -7.174 -18.357 1.00 80.06 118 THR A C 1
ATOM 857 O O . THR A 1 118 ? 13.790 -6.917 -17.967 1.00 80.06 118 THR A O 1
ATOM 860 N N . VAL A 1 119 ? 12.394 -8.056 -19.321 1.00 79.25 119 VAL A N 1
ATOM 861 C CA . VAL A 1 119 ? 13.413 -8.799 -20.067 1.00 79.25 119 VAL A CA 1
ATOM 862 C C . VAL A 1 119 ? 13.356 -8.394 -21.532 1.00 79.25 119 VAL A C 1
ATOM 864 O O . VAL A 1 119 ? 12.338 -8.575 -22.197 1.00 79.25 119 VAL A O 1
ATOM 867 N N . THR A 1 120 ? 14.470 -7.889 -22.053 1.00 76.75 120 THR A N 1
ATOM 868 C CA . THR A 1 120 ? 14.579 -7.493 -23.461 1.00 76.75 120 THR A CA 1
ATOM 869 C C . THR A 1 120 ? 15.254 -8.597 -24.272 1.00 76.75 120 THR A C 1
ATOM 871 O O . THR A 1 120 ? 16.308 -9.103 -23.890 1.00 76.75 120 THR A O 1
ATOM 874 N N . ARG A 1 121 ? 14.664 -8.972 -25.409 1.00 76.94 121 ARG A N 1
ATOM 875 C CA . ARG A 1 121 ? 15.154 -10.015 -26.323 1.00 76.94 121 ARG A CA 1
ATOM 876 C C . ARG A 1 121 ? 15.194 -9.503 -27.770 1.00 76.94 121 ARG A C 1
ATOM 878 O O . ARG A 1 121 ? 14.472 -8.567 -28.107 1.00 76.94 121 ARG A O 1
ATOM 885 N N . PRO A 1 122 ? 16.016 -10.090 -28.653 1.00 69.12 122 PRO A N 1
ATOM 886 C CA . PRO A 1 122 ? 15.993 -9.745 -30.070 1.00 69.12 122 PRO A CA 1
ATOM 887 C C . PRO A 1 122 ? 14.701 -10.218 -30.745 1.00 69.12 122 PRO A C 1
ATOM 889 O O . PRO A 1 122 ? 14.265 -11.352 -30.552 1.00 69.12 122 PRO A O 1
ATOM 892 N N . ALA A 1 123 ? 14.103 -9.340 -31.546 1.00 76.31 123 ALA A N 1
ATOM 893 C CA . ALA A 1 123 ? 12.927 -9.622 -32.353 1.00 76.31 123 ALA A CA 1
ATOM 894 C C . ALA A 1 123 ? 13.214 -10.657 -33.448 1.00 76.31 123 ALA A C 1
ATOM 896 O O . ALA A 1 123 ? 14.270 -10.640 -34.080 1.00 76.31 123 ALA A O 1
ATOM 897 N N . GLY A 1 124 ? 12.246 -11.547 -33.674 1.00 71.50 124 GLY A N 1
ATOM 898 C CA . GLY A 1 124 ? 12.263 -12.477 -34.799 1.00 71.50 124 GLY A CA 1
ATOM 899 C C . GLY A 1 124 ? 11.876 -11.808 -36.129 1.00 71.50 124 GLY A C 1
ATOM 900 O O . GLY A 1 124 ? 11.664 -10.595 -36.178 1.00 71.50 124 GLY A O 1
ATOM 901 N N . PRO A 1 125 ? 11.703 -12.595 -37.207 1.00 70.38 125 PRO A N 1
ATOM 902 C CA . PRO A 1 125 ? 11.364 -12.093 -38.548 1.00 70.38 125 PRO A CA 1
ATOM 903 C C . PRO A 1 125 ? 10.077 -11.259 -38.607 1.00 70.38 125 PRO A C 1
ATOM 905 O O . PRO A 1 125 ? 9.913 -10.431 -39.494 1.00 70.38 125 PRO A O 1
ATOM 908 N N . ASN A 1 126 ? 9.175 -11.465 -37.645 1.00 77.50 126 ASN A N 1
ATOM 909 C CA . ASN A 1 126 ? 7.887 -10.779 -37.562 1.00 77.50 126 ASN A CA 1
ATOM 910 C C . ASN A 1 126 ? 7.974 -9.382 -36.917 1.00 77.50 126 ASN A C 1
ATOM 912 O O . ASN A 1 126 ? 6.947 -8.733 -36.739 1.00 77.50 126 ASN A O 1
ATOM 916 N N . GLY A 1 127 ? 9.178 -8.913 -36.570 1.00 73.31 127 GLY A N 1
ATOM 917 C CA . GLY A 1 127 ? 9.393 -7.585 -36.004 1.00 73.31 127 GLY A CA 1
ATOM 918 C C . GLY A 1 127 ? 9.233 -7.517 -34.478 1.00 73.31 127 GLY A C 1
ATOM 919 O O . GLY A 1 127 ? 9.140 -8.549 -33.807 1.00 73.31 127 GLY A O 1
ATOM 920 N N . PRO A 1 128 ? 9.289 -6.299 -33.907 1.00 78.06 128 PRO A N 1
ATOM 921 C CA . PRO A 1 128 ? 9.256 -6.088 -32.467 1.00 78.06 128 PRO A CA 1
ATOM 922 C C . PRO A 1 128 ? 7.884 -6.436 -31.886 1.00 78.06 128 PRO A C 1
ATOM 924 O O . PRO A 1 128 ? 6.846 -6.179 -32.493 1.00 78.06 128 PRO A O 1
ATOM 927 N N . SER A 1 129 ? 7.874 -7.003 -30.684 1.00 82.50 129 SER A N 1
ATOM 928 C CA . SER A 1 129 ? 6.651 -7.449 -30.012 1.00 82.50 129 SER A CA 1
ATOM 929 C C . SER A 1 129 ? 6.811 -7.418 -28.496 1.00 82.50 129 SER A C 1
ATOM 931 O O . SER A 1 129 ? 7.922 -7.360 -27.982 1.00 82.50 129 SER A O 1
ATOM 933 N N . GLY A 1 130 ? 5.712 -7.483 -27.752 1.00 81.81 130 GLY A N 1
ATOM 934 C CA . GLY A 1 130 ? 5.731 -7.565 -26.292 1.00 81.81 130 GLY A CA 1
ATOM 935 C C . GLY A 1 130 ? 4.857 -8.707 -25.797 1.00 81.81 130 GLY A C 1
ATOM 936 O O . GLY A 1 130 ? 3.876 -9.076 -26.440 1.00 81.81 130 GLY A O 1
ATOM 937 N N . THR A 1 131 ? 5.201 -9.289 -24.658 1.00 83.38 131 THR A N 1
ATOM 938 C CA . THR A 1 131 ? 4.349 -10.245 -23.950 1.00 83.38 131 THR A CA 1
ATOM 939 C C . THR A 1 131 ? 4.511 -10.049 -22.458 1.00 83.38 131 THR A C 1
ATOM 941 O O . THR A 1 131 ? 5.626 -9.919 -21.964 1.00 83.38 131 THR A O 1
ATOM 944 N N . THR A 1 132 ? 3.393 -10.060 -21.743 1.00 84.38 132 THR A N 1
ATOM 945 C CA . THR A 1 132 ? 3.377 -9.994 -20.284 1.00 84.38 132 THR A CA 1
ATOM 946 C C . THR A 1 132 ? 2.976 -11.350 -19.735 1.00 84.38 132 THR A C 1
ATOM 948 O O . THR A 1 132 ? 1.935 -11.893 -20.105 1.00 84.38 132 THR A O 1
ATOM 951 N N . ILE A 1 133 ? 3.794 -11.883 -18.838 1.00 81.88 133 ILE A N 1
ATOM 952 C CA . ILE A 1 133 ? 3.554 -13.129 -18.127 1.00 81.88 133 ILE A CA 1
ATOM 953 C C . ILE A 1 133 ? 3.111 -12.771 -16.713 1.00 81.88 133 ILE A C 1
ATOM 955 O O . ILE A 1 133 ? 3.852 -12.173 -15.929 1.00 81.88 133 ILE A O 1
ATOM 959 N N . PHE A 1 134 ? 1.875 -13.137 -16.390 1.00 81.38 134 PHE A N 1
ATOM 960 C CA . PHE A 1 134 ? 1.324 -12.960 -15.055 1.00 81.38 134 PHE A CA 1
ATOM 961 C C . PHE A 1 134 ? 1.541 -14.233 -14.227 1.00 81.38 134 PHE A C 1
ATOM 963 O O . PHE A 1 134 ? 1.275 -15.329 -14.725 1.00 81.38 134 PHE A O 1
ATOM 970 N N . PRO A 1 135 ? 1.962 -14.119 -12.953 1.00 77.56 135 PRO A N 1
ATOM 971 C CA . PRO A 1 135 ? 1.936 -15.248 -12.033 1.00 77.56 135 PRO A CA 1
ATOM 972 C C . PRO A 1 135 ? 0.507 -15.737 -11.823 1.00 77.56 135 PRO A C 1
ATOM 974 O O . PRO A 1 135 ? -0.439 -14.947 -11.918 1.00 77.56 135 PRO A O 1
ATOM 977 N N . ALA A 1 136 ? 0.371 -17.000 -11.420 1.00 79.69 136 ALA A N 1
ATOM 978 C CA . ALA A 1 136 ? -0.914 -17.580 -11.052 1.00 79.69 136 ALA A CA 1
ATOM 979 C C . ALA A 1 136 ? -1.674 -16.703 -10.032 1.00 79.69 136 ALA A C 1
ATOM 981 O O . ALA A 1 136 ? -1.087 -15.952 -9.237 1.00 79.69 136 ALA A O 1
ATOM 982 N N . THR A 1 137 ? -3.005 -16.761 -10.082 1.00 71.94 137 THR A N 1
ATOM 983 C CA . THR A 1 137 ? -3.903 -15.942 -9.248 1.00 71.94 137 THR A CA 1
ATOM 984 C C . THR A 1 137 ? -3.736 -16.183 -7.748 1.00 71.94 137 THR A C 1
ATOM 986 O O . THR A 1 137 ? -4.029 -15.294 -6.955 1.00 71.94 137 THR A O 1
ATOM 989 N N . ASP A 1 138 ? -3.250 -17.358 -7.367 1.00 75.50 138 ASP A N 1
ATOM 990 C CA . ASP A 1 138 ? -2.946 -17.792 -6.003 1.00 75.50 138 ASP A CA 1
ATOM 991 C C . ASP A 1 138 ? -1.466 -17.619 -5.618 1.00 75.50 138 ASP A C 1
ATOM 993 O O . ASP A 1 138 ? -1.100 -17.839 -4.463 1.00 75.50 138 ASP A O 1
ATOM 997 N N . ALA A 1 139 ? -0.607 -17.191 -6.549 1.00 76.56 139 ALA A N 1
ATOM 998 C CA . ALA A 1 139 ? 0.807 -16.990 -6.265 1.00 76.56 139 ALA A CA 1
ATOM 999 C C . ALA A 1 139 ? 1.028 -15.838 -5.257 1.00 76.56 139 ALA A C 1
ATOM 1001 O O . ALA A 1 139 ? 0.296 -14.835 -5.298 1.00 76.56 139 ALA A O 1
ATOM 1002 N N . PRO A 1 140 ? 2.063 -15.929 -4.396 1.00 78.50 140 PRO A N 1
ATOM 1003 C CA . PRO A 1 140 ? 2.410 -14.885 -3.436 1.00 78.50 140 PRO A CA 1
ATOM 1004 C C . PRO A 1 140 ? 2.498 -13.489 -4.067 1.00 78.50 140 PRO A C 1
ATOM 1006 O O . PRO A 1 140 ? 2.877 -13.329 -5.227 1.00 78.50 140 PRO A O 1
ATOM 1009 N N . ILE A 1 141 ? 2.199 -12.441 -3.293 1.00 76.69 141 ILE A N 1
ATOM 1010 C CA . ILE A 1 141 ? 2.290 -11.053 -3.787 1.00 76.69 141 ILE A CA 1
ATOM 1011 C C . ILE A 1 141 ? 3.725 -10.648 -4.166 1.00 76.69 141 ILE A C 1
ATOM 1013 O O . ILE A 1 141 ? 3.927 -9.736 -4.961 1.00 76.69 141 ILE A O 1
ATOM 1017 N N . THR A 1 142 ? 4.718 -11.355 -3.630 1.00 79.06 142 THR A N 1
ATOM 1018 C CA . THR A 1 142 ? 6.138 -11.190 -3.953 1.00 79.06 142 THR A CA 1
ATOM 1019 C C . THR A 1 142 ? 6.527 -11.791 -5.305 1.00 79.06 142 THR A C 1
ATOM 1021 O O . THR A 1 142 ? 7.627 -11.527 -5.783 1.00 79.06 142 THR A O 1
ATOM 1024 N N . SER A 1 143 ? 5.657 -12.586 -5.937 1.00 78.81 143 SER A N 1
ATOM 1025 C CA . SER A 1 143 ? 5.898 -13.125 -7.274 1.00 78.81 143 SER A CA 1
ATOM 1026 C C . SER A 1 143 ? 5.868 -12.017 -8.329 1.00 78.81 143 SER A C 1
ATOM 1028 O O . SER A 1 143 ? 4.964 -11.179 -8.351 1.00 78.81 143 SER A O 1
ATOM 1030 N N . LEU A 1 144 ? 6.860 -12.044 -9.218 1.00 76.81 144 LEU A N 1
ATOM 1031 C CA . LEU A 1 144 ? 7.095 -11.014 -10.226 1.00 76.81 144 LEU A CA 1
ATOM 1032 C C . LEU A 1 144 ? 6.167 -11.166 -11.434 1.00 76.81 144 LEU A C 1
ATOM 1034 O O . LEU A 1 144 ? 5.995 -12.266 -11.948 1.00 76.81 144 LEU A O 1
ATOM 1038 N N . VAL A 1 145 ? 5.635 -10.052 -11.934 1.00 80.81 145 VAL A N 1
ATOM 1039 C CA . VAL A 1 145 ? 5.102 -9.980 -13.302 1.00 80.81 145 VAL A CA 1
ATOM 1040 C C . VAL A 1 145 ? 6.278 -9.774 -14.251 1.00 80.81 145 VAL A C 1
ATOM 1042 O O . VAL A 1 145 ? 7.050 -8.834 -14.069 1.00 80.81 145 VAL A O 1
ATOM 1045 N N . GLU A 1 146 ? 6.422 -10.638 -15.252 1.00 84.31 146 GLU A N 1
ATOM 1046 C CA . GLU A 1 146 ? 7.517 -10.556 -16.219 1.00 84.31 146 GLU A CA 1
ATOM 1047 C C . GLU A 1 146 ? 7.016 -9.965 -17.534 1.00 84.31 146 GLU A C 1
ATOM 1049 O O . GLU A 1 146 ? 6.101 -10.489 -18.168 1.00 84.31 146 GLU A O 1
ATOM 1054 N N . VAL A 1 147 ? 7.609 -8.850 -17.945 1.00 82.44 147 VAL A N 1
ATOM 1055 C CA . VAL A 1 147 ? 7.346 -8.212 -19.231 1.00 82.44 147 VAL A CA 1
ATOM 1056 C C . VAL A 1 147 ? 8.504 -8.545 -20.158 1.00 82.44 147 VAL A C 1
ATOM 1058 O O . VAL A 1 147 ? 9.626 -8.093 -19.952 1.00 82.44 147 VAL A O 1
ATOM 1061 N N . ILE A 1 148 ? 8.233 -9.326 -21.196 1.00 80.62 148 ILE A N 1
ATOM 1062 C CA . ILE A 1 148 ? 9.205 -9.647 -22.235 1.00 80.62 148 ILE A CA 1
ATOM 1063 C C . ILE A 1 148 ? 8.982 -8.699 -23.407 1.00 80.62 148 ILE A C 1
ATOM 1065 O O . ILE A 1 148 ? 7.911 -8.691 -24.016 1.00 80.62 148 ILE A O 1
ATOM 1069 N N . THR A 1 149 ? 10.001 -7.921 -23.750 1.00 80.94 149 THR A N 1
ATOM 1070 C CA . THR A 1 149 ? 10.000 -7.045 -24.922 1.00 80.94 149 THR A CA 1
ATOM 1071 C C . THR A 1 149 ? 10.973 -7.574 -25.966 1.00 80.94 149 THR A C 1
ATOM 1073 O O . THR A 1 149 ? 12.115 -7.914 -25.676 1.00 80.94 149 THR A O 1
ATOM 1076 N N . TYR A 1 150 ? 10.512 -7.666 -27.205 1.00 78.81 150 TYR A N 1
ATOM 1077 C CA . TYR A 1 150 ? 11.296 -8.066 -28.360 1.00 78.81 150 TYR A CA 1
ATOM 1078 C C . TYR A 1 150 ? 11.600 -6.828 -29.196 1.00 78.81 150 TYR A C 1
ATOM 1080 O O . TYR A 1 150 ? 10.678 -6.149 -29.649 1.00 78.81 150 TYR A O 1
ATOM 1088 N N . VAL A 1 151 ? 12.880 -6.528 -29.403 1.00 75.69 151 VAL A N 1
ATOM 1089 C CA . VAL A 1 151 ? 13.338 -5.319 -30.104 1.00 75.69 151 VAL A CA 1
ATOM 1090 C C . VAL A 1 151 ? 14.171 -5.668 -31.332 1.00 75.69 151 VAL A C 1
ATOM 1092 O O . VAL A 1 151 ? 14.895 -6.663 -31.349 1.00 75.69 151 VAL A O 1
ATOM 1095 N N . VAL A 1 152 ? 14.065 -4.854 -32.382 1.00 72.12 152 VAL A N 1
ATOM 1096 C CA . VAL A 1 152 ? 14.834 -5.044 -33.621 1.00 72.12 152 VAL A CA 1
ATOM 1097 C C . VAL A 1 152 ? 16.316 -4.778 -33.355 1.00 72.12 152 VAL A C 1
ATOM 1099 O O . VAL A 1 152 ? 16.666 -3.774 -32.736 1.00 72.12 152 VAL A O 1
ATOM 1102 N N . ARG A 1 153 ? 17.185 -5.678 -33.831 1.00 65.94 153 ARG A N 1
ATOM 1103 C CA . ARG A 1 153 ? 18.641 -5.495 -33.778 1.00 65.94 153 ARG A CA 1
ATOM 1104 C C . ARG A 1 153 ? 19.122 -4.598 -34.915 1.00 65.94 153 ARG A C 1
ATOM 1106 O O . ARG A 1 153 ? 18.658 -4.706 -36.049 1.00 65.94 153 ARG A O 1
ATOM 1113 N N . SER A 1 154 ? 20.115 -3.768 -34.619 1.00 61.47 154 SER A N 1
ATOM 1114 C CA . SER A 1 154 ? 20.826 -2.993 -35.633 1.00 61.47 154 SER A CA 1
ATOM 1115 C C . SER A 1 154 ? 21.616 -3.923 -36.562 1.00 61.47 154 SER A C 1
ATOM 1117 O O . SER A 1 154 ? 22.317 -4.829 -36.105 1.00 61.47 154 SER A O 1
ATOM 1119 N N . THR A 1 155 ? 21.504 -3.693 -37.870 1.00 55.12 155 THR A N 1
ATOM 1120 C CA . THR A 1 155 ? 22.199 -4.466 -38.911 1.00 55.12 155 THR A CA 1
ATOM 1121 C C . THR A 1 155 ? 23.287 -3.604 -39.542 1.00 55.12 155 THR A C 1
ATOM 1123 O O . THR A 1 155 ? 23.043 -2.438 -39.846 1.00 55.12 155 THR A O 1
ATOM 1126 N N . ILE A 1 156 ? 24.474 -4.170 -39.749 1.00 51.53 156 ILE A N 1
ATOM 1127 C CA . ILE A 1 156 ? 25.558 -3.557 -40.520 1.00 51.53 156 ILE A CA 1
ATOM 1128 C C . ILE A 1 156 ? 25.697 -4.341 -41.822 1.00 51.53 156 ILE A C 1
ATOM 1130 O O . ILE A 1 156 ? 25.741 -5.569 -41.813 1.00 51.53 156 ILE A O 1
ATOM 1134 N N . THR A 1 157 ? 25.766 -3.631 -42.946 1.00 53.47 157 THR A N 1
ATOM 1135 C CA . THR A 1 157 ? 26.061 -4.243 -44.248 1.00 53.47 157 THR A CA 1
ATOM 1136 C C . THR A 1 157 ? 27.528 -4.013 -44.580 1.00 53.47 157 THR A C 1
ATOM 1138 O O . THR A 1 157 ? 27.994 -2.876 -44.586 1.00 53.47 157 THR A O 1
ATOM 1141 N N . ILE A 1 158 ? 28.253 -5.096 -44.836 1.00 55.34 158 ILE A N 1
ATOM 1142 C CA . ILE A 1 158 ? 29.648 -5.106 -45.253 1.00 55.34 158 ILE A CA 1
ATOM 1143 C C . ILE A 1 158 ? 29.675 -5.552 -46.713 1.00 55.34 158 ILE A C 1
ATOM 1145 O O . ILE A 1 158 ? 29.324 -6.685 -47.031 1.00 55.34 158 ILE A O 1
ATOM 1149 N N . ILE A 1 159 ? 30.077 -4.660 -47.611 1.00 57.59 159 ILE A N 1
ATOM 1150 C CA . ILE A 1 159 ? 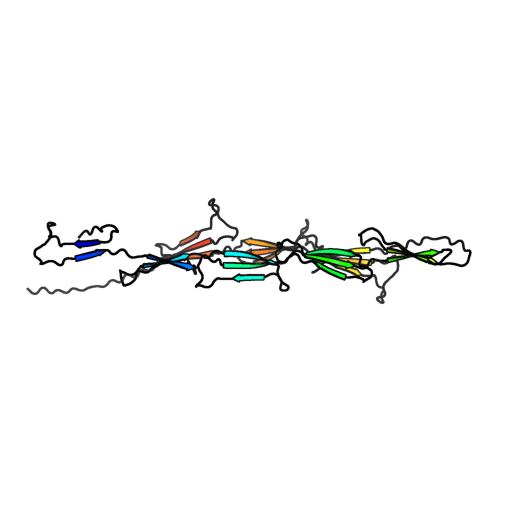30.142 -4.956 -49.043 1.00 57.59 159 ILE A CA 1
ATOM 1151 C C . ILE A 1 159 ? 31.573 -5.371 -49.387 1.00 57.59 159 ILE A C 1
ATOM 1153 O O . ILE A 1 159 ? 32.516 -4.623 -49.127 1.00 57.59 159 ILE A O 1
ATOM 1157 N N . TYR A 1 160 ? 31.734 -6.546 -49.990 1.00 52.19 160 TYR A N 1
ATOM 1158 C CA . TYR A 1 160 ? 32.999 -7.030 -50.535 1.00 52.19 160 TYR A CA 1
ATOM 1159 C C . TYR A 1 160 ? 32.923 -7.118 -52.060 1.00 52.19 160 TYR A C 1
ATOM 1161 O O . TYR A 1 160 ? 31.872 -7.352 -52.651 1.00 52.19 160 TYR A O 1
ATOM 1169 N N . SER A 1 161 ? 34.057 -6.956 -52.732 1.00 46.91 161 SER A N 1
ATOM 1170 C CA . SER A 1 161 ? 34.176 -7.275 -54.153 1.00 46.91 161 SER A CA 1
ATOM 1171 C C . SER A 1 161 ? 34.562 -8.748 -54.317 1.00 46.91 161 SER A C 1
ATOM 1173 O O . SER A 1 161 ? 35.461 -9.249 -53.643 1.00 46.91 161 SER A O 1
ATOM 1175 N N . GLY A 1 162 ? 33.859 -9.465 -55.195 1.00 56.59 162 GLY A N 1
ATOM 1176 C CA . GLY A 1 162 ? 34.051 -10.900 -55.422 1.00 56.59 162 GLY A CA 1
ATOM 1177 C C . GLY A 1 162 ? 33.924 -11.284 -56.895 1.00 56.59 162 GLY A C 1
ATOM 1178 O O . GLY A 1 162 ? 33.517 -10.482 -57.729 1.00 56.59 162 GLY A O 1
ATOM 1179 N N . SER A 1 163 ? 34.277 -12.525 -57.236 1.00 48.03 163 SER A N 1
ATOM 1180 C CA . SER A 1 163 ? 34.133 -13.070 -58.598 1.00 48.03 163 SER A CA 1
ATOM 1181 C C . SER A 1 163 ? 32.703 -13.514 -58.939 1.00 48.03 163 SER A C 1
ATOM 1183 O O . SER A 1 163 ? 32.424 -13.850 -60.087 1.00 48.03 163 SER A O 1
ATOM 1185 N N . SER A 1 164 ? 31.795 -13.506 -57.960 1.00 50.62 164 SER A N 1
ATOM 1186 C CA . SER A 1 164 ? 30.370 -13.821 -58.108 1.00 50.62 164 SER A CA 1
ATOM 1187 C C . SER A 1 164 ? 29.541 -13.002 -57.116 1.00 50.62 164 SER A C 1
ATOM 1189 O O . SER A 1 164 ? 30.052 -12.610 -56.066 1.00 50.62 164 SER A O 1
ATOM 1191 N N . VAL A 1 165 ? 28.285 -12.711 -57.472 1.00 52.62 165 VAL A N 1
ATOM 1192 C CA . VAL A 1 165 ? 27.360 -11.967 -56.609 1.00 52.62 165 VAL A CA 1
ATOM 1193 C C . VAL A 1 165 ? 26.702 -12.930 -55.633 1.00 52.62 165 VAL A C 1
ATOM 1195 O O . VAL A 1 165 ? 26.036 -13.871 -56.067 1.00 52.62 165 VAL A O 1
ATOM 1198 N N . PHE A 1 166 ? 26.872 -12.705 -54.332 1.00 50.91 166 PHE A N 1
ATOM 1199 C CA . PHE A 1 166 ? 26.115 -13.426 -53.313 1.00 50.91 166 PHE A CA 1
ATOM 1200 C C . PHE A 1 166 ? 26.015 -12.625 -52.018 1.00 50.91 166 PHE A C 1
ATOM 1202 O O . PHE A 1 166 ? 26.966 -11.967 -51.604 1.00 50.91 166 PHE A O 1
ATOM 1209 N N . THR A 1 167 ? 24.871 -12.743 -51.355 1.00 55.03 167 THR A N 1
ATOM 1210 C CA . THR A 1 167 ? 24.622 -12.149 -50.042 1.00 55.03 167 THR A CA 1
ATOM 1211 C C . THR A 1 167 ? 24.631 -13.256 -48.993 1.00 55.03 167 THR A C 1
ATOM 1213 O O . THR A 1 167 ? 23.981 -14.287 -49.173 1.00 55.03 167 THR A O 1
ATOM 1216 N N . THR A 1 168 ? 25.341 -13.062 -47.884 1.00 57.06 168 THR A N 1
ATOM 1217 C CA . THR A 1 168 ? 25.271 -13.950 -46.717 1.00 57.06 168 THR A CA 1
ATOM 1218 C C . THR A 1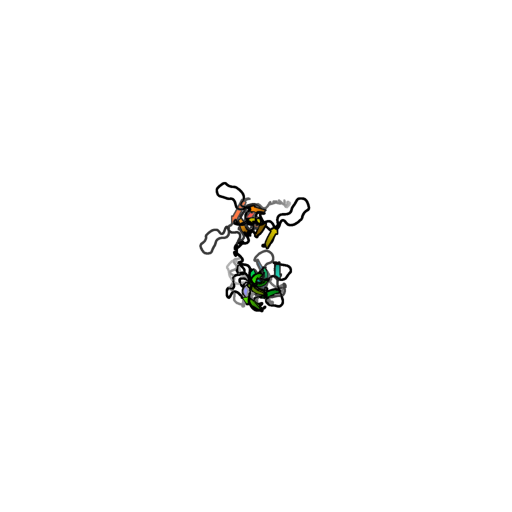 168 ? 25.015 -13.149 -45.449 1.00 57.06 168 THR A C 1
ATOM 1220 O O . THR A 1 168 ? 25.576 -12.075 -45.248 1.00 57.06 168 THR A O 1
ATOM 1223 N N . THR A 1 169 ? 24.137 -13.646 -44.583 1.00 55.72 169 THR A N 1
ATOM 1224 C CA . THR A 1 169 ? 23.816 -13.002 -43.306 1.00 55.72 169 THR A CA 1
ATOM 1225 C C . THR A 1 169 ? 24.457 -13.788 -42.176 1.00 55.72 169 THR A C 1
ATOM 1227 O O . THR A 1 169 ? 24.164 -14.966 -41.980 1.00 55.72 169 THR A O 1
ATOM 1230 N N . VAL A 1 170 ? 25.322 -13.126 -41.415 1.00 62.66 170 VAL A N 1
ATOM 1231 C CA . VAL A 1 170 ? 25.963 -13.686 -40.229 1.00 62.66 170 VAL A CA 1
ATOM 1232 C C . VAL A 1 170 ? 25.207 -13.195 -39.002 1.00 62.66 170 VAL A C 1
ATOM 1234 O O . VAL A 1 170 ? 25.272 -12.020 -38.631 1.00 62.66 170 VAL A O 1
ATOM 1237 N N . TYR A 1 171 ? 24.480 -14.113 -38.370 1.00 58.50 171 TYR A N 1
ATOM 1238 C CA . TYR A 1 171 ? 23.814 -13.854 -37.100 1.00 58.50 171 TYR A CA 1
ATOM 1239 C C . TYR A 1 171 ? 24.795 -14.099 -35.946 1.00 58.50 171 TYR A C 1
ATOM 1241 O O . TYR A 1 171 ? 25.382 -15.182 -35.879 1.00 58.50 171 TYR A O 1
ATOM 1249 N N . PRO A 1 172 ? 24.982 -13.139 -35.025 1.00 55.59 172 PRO A N 1
ATOM 1250 C CA . PRO A 1 172 ? 25.781 -13.376 -33.833 1.00 55.59 172 PRO A CA 1
ATOM 1251 C C . PRO A 1 172 ? 25.090 -14.415 -32.940 1.00 55.59 172 PRO A C 1
ATOM 1253 O O . PRO A 1 172 ? 23.872 -14.374 -32.752 1.00 55.59 172 PRO A O 1
ATOM 1256 N N . THR A 1 173 ? 25.874 -15.332 -32.373 1.00 56.56 173 THR A N 1
ATOM 1257 C CA . THR A 1 173 ? 25.402 -16.373 -31.440 1.00 56.56 173 THR A CA 1
ATOM 1258 C C . THR A 1 173 ? 25.108 -15.837 -30.037 1.00 56.56 173 THR A C 1
ATOM 1260 O O . THR A 1 173 ? 24.477 -16.522 -29.238 1.00 56.56 173 THR A O 1
ATOM 1263 N N . GLU A 1 174 ? 25.548 -14.615 -29.740 1.00 57.38 174 GLU A N 1
ATOM 1264 C CA . GLU A 1 174 ? 25.377 -13.954 -28.448 1.00 57.38 174 GLU A CA 1
ATOM 1265 C C . GLU A 1 174 ? 23.961 -13.376 -28.274 1.00 57.38 174 GLU A C 1
ATOM 1267 O O . GLU A 1 174 ? 23.346 -12.827 -29.199 1.00 57.38 174 GLU A O 1
ATOM 1272 N N . THR A 1 175 ? 23.438 -13.457 -27.049 1.00 55.12 175 THR A N 1
ATOM 1273 C CA . THR A 1 175 ? 22.145 -12.863 -26.666 1.00 55.12 175 THR A CA 1
ATOM 1274 C C . THR A 1 175 ? 22.222 -11.355 -26.433 1.00 55.12 175 THR A C 1
ATOM 1276 O O . THR A 1 175 ? 21.181 -10.702 -26.377 1.00 55.12 175 THR A O 1
ATOM 1279 N N . ASP A 1 176 ? 23.427 -10.789 -26.351 1.00 54.31 176 ASP A N 1
ATOM 1280 C CA . ASP A 1 176 ? 23.633 -9.352 -26.182 1.00 54.31 176 ASP A CA 1
ATOM 1281 C C . ASP A 1 176 ? 23.118 -8.568 -27.406 1.00 54.31 176 ASP A C 1
ATOM 1283 O O . ASP A 1 176 ? 23.337 -8.934 -28.562 1.00 54.31 176 ASP A O 1
ATOM 1287 N N . LEU A 1 177 ? 22.363 -7.501 -27.154 1.00 54.50 177 LEU A N 1
ATOM 1288 C CA . LEU A 1 177 ? 21.821 -6.604 -28.176 1.00 54.50 177 LEU A CA 1
ATOM 1289 C C . LEU A 1 177 ? 22.855 -5.575 -28.660 1.00 54.50 177 LEU A C 1
ATOM 1291 O O . LEU A 1 177 ? 22.586 -4.866 -29.627 1.00 54.50 177 LEU A O 1
ATOM 1295 N N . SER A 1 178 ? 24.018 -5.494 -28.008 1.00 53.44 178 SER A N 1
ATOM 1296 C CA . SER A 1 178 ? 25.126 -4.613 -28.390 1.00 53.44 178 SER A CA 1
ATOM 1297 C C . SER A 1 178 ? 25.882 -5.081 -29.644 1.00 53.44 178 SER A C 1
ATOM 1299 O O . SER A 1 178 ? 26.586 -4.288 -30.271 1.00 53.44 178 SER A O 1
ATOM 1301 N N . VAL A 1 179 ? 25.716 -6.350 -30.037 1.00 48.44 179 VAL A N 1
ATOM 1302 C CA . VAL A 1 179 ? 26.391 -6.958 -31.190 1.00 48.44 179 VAL A CA 1
ATOM 1303 C C . VAL A 1 179 ? 25.509 -6.858 -32.437 1.00 48.44 179 VAL A C 1
ATOM 1305 O O . VAL A 1 179 ? 24.348 -7.274 -32.442 1.00 48.44 179 VAL A O 1
ATOM 1308 N N . PHE A 1 180 ? 26.073 -6.317 -33.514 1.00 43.59 180 PHE A N 1
ATOM 1309 C CA . PHE A 1 180 ? 25.379 -6.123 -34.787 1.00 43.59 180 PHE A CA 1
ATOM 1310 C C . PHE A 1 180 ? 25.222 -7.431 -35.575 1.00 43.59 180 PHE A C 1
ATOM 1312 O O . PHE A 1 180 ? 26.064 -8.326 -35.499 1.00 43.59 180 PHE A O 1
ATOM 1319 N N . VAL A 1 181 ? 24.158 -7.522 -36.379 1.00 49.09 181 VAL A N 1
ATOM 1320 C CA . VAL A 1 181 ? 24.042 -8.541 -37.438 1.00 49.09 181 VAL A CA 1
ATOM 1321 C C . VAL A 1 181 ? 24.840 -8.062 -38.648 1.00 49.09 181 VAL A C 1
ATOM 1323 O O . VAL A 1 181 ? 24.616 -6.941 -39.105 1.00 49.09 181 VAL A O 1
ATOM 1326 N N . SER A 1 182 ? 25.743 -8.895 -39.170 1.00 46.28 182 SER A N 1
ATOM 1327 C CA . SER A 1 182 ? 26.551 -8.557 -40.348 1.00 46.28 182 SER A CA 1
ATOM 1328 C C . SER A 1 182 ? 25.936 -9.170 -41.600 1.00 46.28 182 SER A C 1
ATOM 1330 O O . SER A 1 182 ? 25.867 -10.390 -41.730 1.00 46.28 182 SER A O 1
ATOM 1332 N N . VAL A 1 183 ? 25.508 -8.334 -42.540 1.00 47.09 183 VAL A N 1
ATOM 1333 C CA . VAL A 1 183 ? 25.138 -8.763 -43.894 1.00 47.09 183 VAL A CA 1
ATOM 1334 C C . VAL A 1 183 ? 26.349 -8.552 -44.784 1.00 47.09 183 VAL A C 1
ATOM 1336 O O . VAL A 1 183 ? 26.816 -7.430 -44.918 1.00 47.09 183 VAL A O 1
ATOM 1339 N N . ILE A 1 184 ? 26.880 -9.622 -45.355 1.00 51.75 184 ILE A N 1
ATOM 1340 C CA . ILE A 1 184 ? 28.030 -9.583 -46.249 1.00 51.75 184 ILE A CA 1
ATOM 1341 C C . ILE A 1 184 ? 27.509 -9.689 -47.678 1.00 51.75 184 ILE A C 1
ATOM 1343 O O . ILE A 1 184 ? 26.909 -10.704 -48.028 1.00 51.75 184 ILE A O 1
ATOM 1347 N N . ASP A 1 185 ? 27.729 -8.658 -48.488 1.00 41.78 185 ASP A N 1
ATOM 1348 C CA . ASP A 1 185 ? 27.260 -8.610 -49.873 1.00 41.78 185 ASP A CA 1
ATOM 1349 C C . ASP A 1 185 ? 28.455 -8.599 -50.829 1.00 41.78 185 ASP A C 1
ATOM 1351 O O . ASP A 1 185 ? 29.290 -7.697 -50.775 1.00 41.78 185 ASP A O 1
ATOM 1355 N N . TYR A 1 186 ? 28.577 -9.625 -51.669 1.00 44.81 186 TYR A N 1
ATOM 1356 C CA . TYR A 1 186 ? 29.640 -9.725 -52.665 1.00 44.81 186 TYR A CA 1
ATOM 1357 C C . TYR A 1 186 ? 29.143 -9.196 -54.004 1.00 44.81 186 TYR A C 1
ATOM 1359 O O . TYR A 1 186 ? 28.112 -9.647 -54.494 1.00 44.81 186 TYR A O 1
ATOM 1367 N N . VAL A 1 187 ? 29.885 -8.276 -54.624 1.00 48.44 187 VAL A N 1
ATOM 1368 C CA . VAL A 1 187 ? 29.538 -7.705 -55.937 1.00 48.44 187 VAL A CA 1
ATOM 1369 C C . VAL A 1 187 ? 30.660 -7.948 -56.945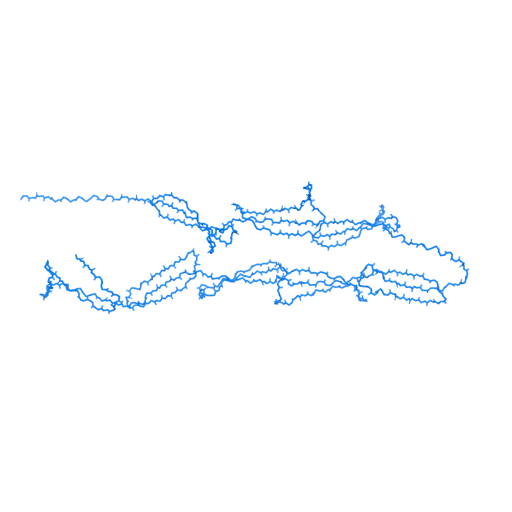 1.00 48.44 187 VAL A C 1
ATOM 1371 O O . VAL A 1 187 ? 31.841 -7.799 -56.624 1.00 48.44 187 VAL A O 1
ATOM 1374 N N . THR A 1 188 ? 30.306 -8.310 -58.181 1.00 39.03 188 THR A N 1
ATOM 1375 C CA . THR A 1 188 ? 31.266 -8.508 -59.278 1.00 39.03 188 THR A CA 1
ATOM 1376 C C . THR A 1 188 ? 31.655 -7.189 -59.927 1.00 39.03 188 THR A C 1
ATOM 1378 O O . THR A 1 188 ? 30.795 -6.498 -60.473 1.00 39.03 188 THR A O 1
ATOM 1381 N N . LEU A 1 189 ? 32.952 -6.873 -59.934 1.00 47.59 189 LEU A N 1
ATOM 1382 C CA . LEU A 1 189 ? 33.513 -5.732 -60.665 1.00 47.59 189 LEU A CA 1
ATOM 1383 C C . LEU A 1 189 ? 34.351 -6.212 -61.866 1.00 47.59 189 LEU A C 1
ATOM 1385 O O . LEU A 1 189 ? 35.161 -7.131 -61.710 1.00 47.59 189 LEU A O 1
ATOM 1389 N N . PRO A 1 190 ? 34.211 -5.602 -63.058 1.00 39.84 190 PRO A N 1
ATOM 1390 C CA . PRO A 1 190 ? 35.060 -5.917 -64.203 1.00 39.84 190 PRO A CA 1
ATOM 1391 C C . PRO A 1 190 ? 36.481 -5.337 -64.022 1.00 39.84 190 PRO A C 1
ATOM 1393 O O . PRO A 1 190 ? 36.689 -4.138 -64.128 1.00 39.84 190 PRO A O 1
ATOM 1396 N N . ILE A 1 191 ? 37.429 -6.235 -63.726 1.00 47.31 191 ILE A N 1
ATOM 1397 C CA . ILE A 1 191 ? 38.894 -6.245 -63.965 1.00 47.31 191 ILE A CA 1
ATOM 1398 C C . ILE A 1 191 ? 39.721 -4.944 -63.761 1.00 47.31 191 ILE A C 1
ATOM 1400 O O . ILE A 1 191 ? 39.650 -3.985 -64.518 1.00 47.31 191 ILE A O 1
ATOM 1404 N N . ILE A 1 192 ? 40.664 -5.083 -62.812 1.00 50.72 192 ILE A N 1
ATOM 1405 C CA . ILE A 1 192 ? 41.937 -4.381 -62.528 1.00 50.72 192 ILE A CA 1
ATOM 1406 C C . ILE A 1 192 ? 41.856 -2.878 -62.234 1.00 50.72 192 ILE A C 1
ATOM 1408 O O . ILE A 1 192 ? 42.079 -2.001 -63.063 1.00 50.72 192 ILE A O 1
ATOM 1412 N N . THR A 1 193 ? 41.751 -2.593 -60.943 1.00 38.34 193 THR A N 1
ATOM 1413 C CA . THR A 1 193 ? 42.476 -1.488 -60.317 1.00 38.34 193 THR A CA 1
ATOM 1414 C C . THR A 1 193 ? 43.038 -2.041 -59.013 1.00 38.34 193 THR A C 1
ATOM 1416 O O . THR A 1 193 ? 42.322 -2.730 -58.285 1.00 38.34 193 THR A O 1
ATOM 1419 N N . VAL A 1 194 ? 44.321 -1.807 -58.724 1.00 40.81 194 VAL A N 1
ATOM 1420 C CA . VAL A 1 194 ? 44.851 -2.013 -57.370 1.00 40.81 194 VAL A CA 1
ATOM 1421 C C . VAL A 1 194 ? 44.126 -1.002 -56.489 1.00 40.81 194 VAL A C 1
ATOM 1423 O O . VAL A 1 194 ? 44.498 0.167 -56.426 1.00 40.81 194 VAL A O 1
ATOM 1426 N N . ILE A 1 195 ? 43.024 -1.436 -55.883 1.00 40.34 195 ILE A N 1
ATOM 1427 C CA . ILE A 1 195 ? 42.331 -0.668 -54.863 1.00 40.34 195 ILE A CA 1
ATOM 1428 C C . ILE A 1 195 ? 43.224 -0.772 -53.633 1.00 40.34 195 ILE A C 1
ATOM 1430 O O . ILE A 1 195 ? 43.289 -1.813 -52.981 1.00 40.34 195 ILE A O 1
ATOM 1434 N N . VAL A 1 196 ? 43.953 0.303 -53.338 1.00 35.56 196 VAL A N 1
ATOM 1435 C CA . VAL A 1 196 ? 44.441 0.537 -51.982 1.00 35.56 196 VAL A CA 1
ATOM 1436 C C . VAL A 1 196 ? 43.188 0.598 -51.119 1.00 35.56 196 VAL A C 1
ATOM 1438 O O . VAL A 1 196 ? 42.415 1.551 -51.202 1.00 35.56 196 VAL A O 1
ATOM 1441 N N . ILE A 1 197 ? 42.932 -0.469 -50.362 1.00 42.81 197 ILE A N 1
ATOM 1442 C CA . ILE A 1 197 ? 41.838 -0.509 -49.399 1.00 42.81 197 ILE A CA 1
ATOM 1443 C C . ILE A 1 197 ? 42.268 0.392 -48.247 1.00 42.81 197 ILE A C 1
ATOM 1445 O O . ILE A 1 197 ? 42.874 -0.051 -47.273 1.00 42.81 197 ILE A O 1
ATOM 1449 N N . THR A 1 198 ? 41.987 1.684 -48.371 1.00 39.62 198 THR A N 1
ATOM 1450 C CA . THR A 1 198 ? 41.940 2.559 -47.210 1.00 39.62 198 THR A CA 1
ATOM 1451 C C . THR A 1 198 ? 40.729 2.100 -46.417 1.00 39.62 198 THR A C 1
ATOM 1453 O O . THR A 1 198 ? 39.590 2.362 -46.800 1.00 39.62 198 THR A O 1
ATOM 1456 N N . TYR A 1 199 ? 40.967 1.331 -45.356 1.00 40.03 199 TYR A N 1
ATOM 1457 C CA . TYR A 1 199 ? 39.933 0.970 -44.398 1.00 40.03 199 TYR A CA 1
ATOM 1458 C C . TYR A 1 199 ? 39.487 2.275 -43.734 1.00 40.03 199 TYR A C 1
ATOM 1460 O O . TYR A 1 199 ? 40.107 2.742 -42.781 1.00 40.03 199 TYR A O 1
ATOM 1468 N N . VAL A 1 200 ? 38.466 2.928 -44.291 1.00 43.53 200 VAL A N 1
ATOM 1469 C CA . VAL A 1 200 ? 37.802 4.036 -43.613 1.00 43.53 200 VAL A CA 1
ATOM 1470 C C . VAL A 1 200 ? 37.041 3.379 -42.475 1.00 43.53 200 VAL A C 1
ATOM 1472 O O . VAL A 1 200 ? 35.922 2.903 -42.651 1.00 43.53 200 VAL A O 1
ATOM 1475 N N . VAL A 1 201 ? 37.696 3.261 -41.318 1.00 46.41 201 VAL A N 1
ATOM 1476 C CA . VAL A 1 201 ? 37.003 3.014 -40.059 1.00 46.41 201 VAL A CA 1
ATOM 1477 C C . VAL A 1 201 ? 35.946 4.105 -39.996 1.00 46.41 201 VAL A C 1
ATOM 1479 O O . VAL A 1 201 ? 36.283 5.282 -39.909 1.00 46.41 201 VAL A O 1
ATOM 1482 N N . SER A 1 202 ? 34.677 3.735 -40.149 1.00 52.53 202 SER A N 1
ATOM 1483 C CA . SER A 1 202 ? 33.572 4.650 -39.910 1.00 52.53 202 SER A CA 1
ATOM 1484 C C . SER A 1 202 ? 33.697 5.080 -38.457 1.00 52.53 202 SER A C 1
ATOM 1486 O O . SER A 1 202 ? 33.389 4.300 -37.552 1.00 52.53 202 SER A O 1
ATOM 1488 N N . GLU A 1 203 ? 34.261 6.263 -38.236 1.00 61.56 203 GLU A N 1
ATOM 1489 C CA . GLU A 1 203 ? 34.444 6.818 -36.907 1.00 61.56 203 GLU A CA 1
ATOM 1490 C C . GLU A 1 203 ? 33.063 6.882 -36.256 1.00 61.56 203 GLU A C 1
ATOM 1492 O O . GLU A 1 203 ? 32.142 7.530 -36.760 1.00 61.56 203 GLU A O 1
ATOM 1497 N N . SER A 1 204 ? 32.882 6.116 -35.177 1.00 71.62 204 SER A N 1
ATOM 1498 C CA . SER A 1 204 ? 31.654 6.182 -34.397 1.00 71.62 204 SER A CA 1
ATOM 1499 C C . SER A 1 204 ? 31.507 7.615 -33.911 1.00 71.62 204 SER A C 1
ATOM 1501 O O . SER A 1 204 ? 32.398 8.108 -33.220 1.00 71.62 204 SER A O 1
ATOM 1503 N N . GLN A 1 205 ? 30.369 8.246 -34.215 1.00 78.94 205 GLN A N 1
ATOM 1504 C CA . GLN A 1 205 ? 30.044 9.554 -33.656 1.00 78.94 205 GLN A CA 1
ATOM 1505 C C . GLN A 1 205 ? 30.239 9.532 -32.134 1.00 78.94 205 GLN A C 1
ATOM 1507 O O . GLN A 1 205 ? 29.816 8.557 -31.488 1.00 78.94 205 GLN A O 1
ATOM 1512 N N . PRO A 1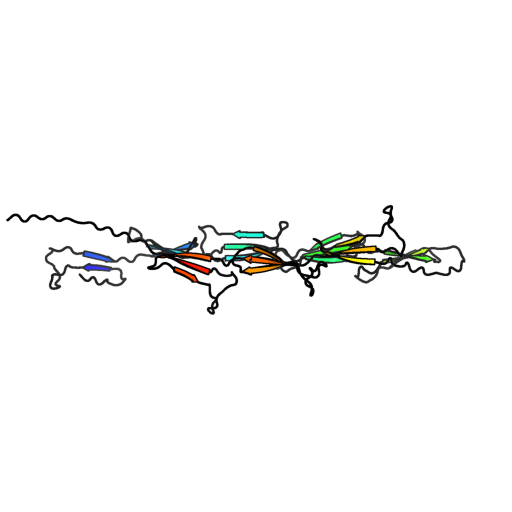 206 ? 30.885 10.557 -31.545 1.00 83.31 206 PRO A N 1
ATOM 1513 C CA . PRO A 1 206 ? 31.019 10.638 -30.103 1.00 83.31 206 PRO A CA 1
ATOM 1514 C C . PRO A 1 206 ? 29.623 10.653 -29.475 1.00 83.31 206 PRO A C 1
ATOM 1516 O O . PRO A 1 206 ? 28.694 11.284 -29.984 1.00 83.31 206 PRO A O 1
ATOM 1519 N N . ARG A 1 207 ? 29.455 9.919 -28.374 1.00 88.12 207 ARG A N 1
ATOM 1520 C CA . ARG A 1 207 ? 28.187 9.830 -27.645 1.00 88.12 207 ARG A CA 1
ATOM 1521 C C . ARG A 1 207 ? 28.358 10.403 -26.254 1.00 88.12 207 ARG A C 1
ATOM 1523 O O . ARG A 1 207 ? 29.311 10.066 -25.556 1.00 88.12 207 ARG A O 1
ATOM 1530 N N . THR A 1 208 ? 27.403 11.218 -25.840 1.00 90.69 208 THR A N 1
ATOM 1531 C CA . THR A 1 208 ? 27.280 11.718 -24.472 1.00 90.69 208 THR A CA 1
ATOM 1532 C C . THR A 1 208 ? 26.010 11.155 -23.864 1.00 90.69 208 THR A C 1
ATOM 1534 O O . THR A 1 208 ? 24.930 11.298 -24.432 1.00 90.69 208 THR A O 1
ATOM 1537 N N . THR A 1 209 ? 26.131 10.512 -22.706 1.00 89.56 209 THR A N 1
ATOM 1538 C CA . THR A 1 209 ? 24.977 9.992 -21.970 1.00 89.56 209 THR A CA 1
ATOM 1539 C C . THR A 1 209 ? 24.718 10.864 -20.756 1.00 89.56 209 THR A C 1
ATOM 1541 O O . THR A 1 209 ? 25.622 11.091 -19.952 1.00 89.56 209 THR A O 1
ATOM 1544 N N . VAL A 1 210 ? 23.480 11.327 -20.610 1.00 89.19 210 VAL A N 1
ATOM 1545 C CA . VAL A 1 210 ? 23.022 12.062 -19.431 1.00 89.19 210 VAL A CA 1
ATOM 1546 C C . VAL A 1 210 ? 21.880 11.286 -18.786 1.00 89.19 210 VAL A C 1
ATOM 1548 O O . VAL A 1 210 ? 20.951 10.860 -19.470 1.00 89.19 210 VAL A O 1
ATOM 1551 N N . THR A 1 211 ? 21.947 11.098 -17.470 1.00 88.38 211 THR A N 1
ATOM 1552 C CA . THR A 1 211 ? 20.904 10.402 -16.705 1.00 88.38 211 THR A CA 1
ATOM 1553 C C . THR A 1 211 ? 19.963 11.410 -16.070 1.00 88.38 211 THR A C 1
ATOM 1555 O O . THR A 1 211 ? 20.410 12.262 -15.302 1.00 88.38 211 THR A O 1
ATOM 1558 N N . TRP A 1 212 ? 18.673 11.314 -16.385 1.00 87.62 212 TRP A N 1
ATOM 1559 C CA . TRP A 1 212 ? 17.615 12.169 -15.845 1.00 87.62 212 TRP A CA 1
ATOM 1560 C C . TRP A 1 212 ? 16.596 11.334 -15.074 1.00 87.62 212 TRP A C 1
ATOM 1562 O O . TRP A 1 212 ? 16.323 10.187 -15.421 1.00 87.62 212 TRP A O 1
ATOM 1572 N N . VAL A 1 213 ? 15.988 11.916 -14.043 1.00 86.12 213 VAL A N 1
ATOM 1573 C CA . VAL A 1 213 ? 14.876 11.267 -13.339 1.00 86.12 213 VAL A CA 1
ATOM 1574 C C . VAL A 1 213 ? 13.572 11.531 -14.089 1.00 86.12 213 VAL A C 1
ATOM 1576 O O . VAL A 1 213 ? 13.244 12.675 -14.401 1.00 86.12 213 VAL A O 1
ATOM 1579 N N . GLY A 1 214 ? 12.828 10.463 -14.376 1.00 84.44 214 GLY A N 1
ATOM 1580 C CA . GLY A 1 214 ? 11.523 10.504 -15.034 1.00 84.44 214 GLY A CA 1
ATOM 1581 C C . GLY A 1 214 ? 10.465 9.688 -14.290 1.00 84.44 214 GLY A C 1
ATOM 1582 O O . GLY A 1 214 ? 10.757 8.950 -13.351 1.00 84.44 214 GLY A O 1
ATOM 1583 N N . SER A 1 215 ? 9.211 9.800 -14.732 1.00 81.50 215 SER A N 1
ATOM 1584 C CA . SER A 1 215 ? 8.096 8.983 -14.225 1.00 81.50 215 SER A CA 1
ATOM 1585 C C . SER A 1 215 ? 8.160 7.519 -14.678 1.00 81.50 215 SER A C 1
ATOM 1587 O O . SER A 1 215 ? 7.490 6.664 -14.105 1.00 81.50 215 SER A O 1
ATOM 1589 N N . SER A 1 216 ? 8.956 7.225 -15.707 1.00 75.69 216 SER A N 1
ATOM 1590 C CA . SER A 1 216 ? 9.211 5.884 -16.231 1.00 75.69 216 SER A CA 1
ATOM 1591 C C . SER A 1 216 ? 10.649 5.793 -16.735 1.00 75.69 216 SER A C 1
ATOM 1593 O O . SER A 1 216 ? 11.258 6.813 -17.066 1.00 75.69 216 SER A O 1
ATOM 1595 N N . ALA A 1 217 ? 11.190 4.575 -16.769 1.00 84.19 217 ALA A N 1
ATOM 1596 C CA . ALA A 1 217 ? 12.525 4.332 -17.290 1.00 84.19 217 ALA A CA 1
ATOM 1597 C C . ALA A 1 217 ? 12.474 4.147 -18.811 1.00 84.19 217 ALA A C 1
ATOM 1599 O O . ALA A 1 217 ? 11.757 3.272 -19.301 1.00 84.19 217 ALA A O 1
ATOM 1600 N N . TYR A 1 218 ? 13.219 4.963 -19.553 1.00 78.75 218 TYR A N 1
ATOM 1601 C CA . TYR A 1 218 ? 13.350 4.841 -21.004 1.00 78.75 218 TYR A CA 1
ATOM 1602 C C . TYR A 1 218 ? 14.605 5.552 -21.513 1.00 78.75 218 TYR A C 1
ATOM 1604 O O . TYR A 1 218 ? 15.145 6.449 -20.871 1.00 78.75 218 TYR A O 1
ATOM 1612 N N . LEU A 1 219 ? 15.058 5.164 -22.702 1.00 86.25 219 LEU A N 1
ATOM 1613 C CA . LEU A 1 219 ? 16.159 5.818 -23.401 1.00 86.25 219 LEU A CA 1
ATOM 1614 C C . LEU A 1 219 ? 15.599 6.647 -24.550 1.00 86.25 219 LEU A C 1
ATOM 1616 O O . LEU A 1 219 ? 14.741 6.180 -25.298 1.00 86.25 219 LEU A O 1
ATOM 1620 N N . THR A 1 220 ? 16.118 7.856 -24.721 1.00 84.62 220 THR A N 1
ATOM 1621 C CA . THR A 1 220 ? 15.887 8.647 -25.929 1.00 84.62 220 THR A CA 1
ATOM 1622 C C . THR A 1 220 ? 17.211 9.121 -26.503 1.00 84.62 220 THR A C 1
ATOM 1624 O O . THR A 1 220 ? 18.176 9.363 -25.778 1.00 84.62 220 THR A O 1
ATOM 1627 N N . THR A 1 221 ? 17.265 9.207 -27.825 1.00 88.56 221 THR A N 1
ATOM 1628 C CA . THR A 1 221 ? 18.452 9.631 -28.563 1.00 88.56 221 THR A CA 1
ATOM 1629 C C . THR A 1 221 ? 18.130 10.929 -29.278 1.00 88.56 221 THR A C 1
ATOM 1631 O O . THR A 1 221 ? 17.165 11.004 -30.035 1.00 88.56 221 THR A O 1
ATOM 1634 N N . ILE A 1 222 ? 18.949 11.944 -29.038 1.00 87.50 222 ILE A N 1
ATOM 1635 C CA . ILE A 1 222 ? 18.879 13.239 -29.698 1.00 87.50 222 ILE A CA 1
ATOM 1636 C C . ILE A 1 222 ? 20.066 13.323 -30.648 1.00 87.50 222 ILE A C 1
ATOM 1638 O O . ILE A 1 222 ? 21.226 13.410 -30.229 1.00 87.50 222 ILE A O 1
ATOM 1642 N N . TYR A 1 223 ? 19.755 13.285 -31.938 1.00 88.38 223 TYR A N 1
ATOM 1643 C CA . TYR A 1 223 ? 20.740 13.509 -32.983 1.00 88.38 223 TYR A CA 1
ATOM 1644 C C . TYR A 1 223 ? 21.053 15.006 -33.099 1.00 88.38 223 TYR A C 1
ATOM 1646 O O . TYR A 1 223 ? 20.144 15.828 -32.958 1.00 88.38 223 TYR A O 1
ATOM 1654 N N . PRO A 1 224 ? 22.318 15.378 -33.354 1.00 89.88 224 PRO A N 1
ATOM 1655 C CA . PRO A 1 224 ? 22.677 16.770 -33.580 1.00 89.88 224 PRO A CA 1
ATOM 1656 C C . PRO A 1 224 ? 21.982 17.282 -34.845 1.00 89.88 224 PRO A C 1
ATOM 1658 O O . PRO A 1 224 ? 21.944 16.580 -35.856 1.00 89.88 224 PRO A O 1
ATOM 1661 N N . THR A 1 225 ? 21.452 18.503 -34.796 1.00 92.44 225 THR A N 1
ATOM 1662 C CA . THR A 1 225 ? 20.832 19.160 -35.951 1.00 92.44 225 THR A CA 1
ATOM 1663 C C . THR A 1 225 ? 21.536 20.460 -36.303 1.00 92.44 225 THR A C 1
ATOM 1665 O O . THR A 1 225 ? 22.057 21.150 -35.426 1.00 92.44 225 THR A O 1
ATOM 1668 N N . ASP A 1 226 ? 21.546 20.806 -37.586 1.00 90.00 226 ASP A N 1
ATOM 1669 C CA . ASP A 1 226 ? 22.008 22.114 -38.046 1.00 90.00 226 ASP A CA 1
ATOM 1670 C C . ASP A 1 226 ? 20.978 23.225 -37.744 1.00 90.00 226 ASP A C 1
ATOM 1672 O O . ASP A 1 226 ? 19.910 22.992 -37.170 1.00 90.00 226 ASP A O 1
ATOM 1676 N N . VAL A 1 227 ? 21.284 24.459 -38.158 1.00 92.94 227 VAL A N 1
ATOM 1677 C CA . VAL A 1 227 ? 20.386 25.623 -38.005 1.00 92.94 227 VAL A CA 1
ATOM 1678 C C . VAL A 1 227 ? 19.066 25.495 -38.775 1.00 92.94 227 VAL A C 1
ATOM 1680 O O . VAL A 1 227 ? 18.136 26.256 -38.527 1.00 92.94 227 VAL A O 1
ATOM 1683 N N . SER A 1 228 ? 18.977 24.541 -39.701 1.00 92.56 228 SER A N 1
ATOM 1684 C CA . SER A 1 228 ? 17.793 24.244 -40.509 1.00 92.56 228 SER A CA 1
ATOM 1685 C C . SER A 1 228 ? 17.052 22.995 -40.013 1.00 92.56 228 SER A C 1
ATOM 1687 O O . SER A 1 228 ? 16.132 22.530 -40.679 1.00 92.56 228 SER A O 1
ATOM 1689 N N . SER A 1 229 ? 17.413 22.469 -38.834 1.00 87.62 229 SER A N 1
ATOM 1690 C CA . SER A 1 229 ? 16.854 21.247 -38.232 1.00 87.62 229 SER A CA 1
ATOM 1691 C C . SER A 1 229 ? 17.148 19.944 -38.992 1.00 87.62 229 SER A C 1
ATOM 1693 O O . SER A 1 229 ? 16.498 18.930 -38.738 1.00 87.62 229 SER A O 1
ATOM 1695 N N . ASN A 1 230 ? 18.138 19.920 -39.889 1.00 85.38 230 ASN A N 1
ATOM 1696 C CA . ASN A 1 230 ? 18.569 18.677 -40.531 1.00 85.38 230 ASN A CA 1
ATOM 1697 C C . ASN A 1 230 ? 19.510 17.902 -39.612 1.00 85.38 230 ASN A C 1
ATOM 1699 O O . ASN A 1 230 ? 20.389 18.495 -38.987 1.00 85.38 230 ASN A O 1
ATOM 1703 N N . ILE A 1 231 ? 19.373 16.575 -39.573 1.00 86.19 231 ILE A N 1
ATOM 1704 C CA . ILE A 1 231 ? 20.273 15.699 -38.812 1.00 86.19 231 ILE A CA 1
ATOM 1705 C C . ILE A 1 231 ? 21.692 15.782 -39.389 1.00 86.19 231 ILE A C 1
ATOM 1707 O O . ILE A 1 231 ? 21.912 15.540 -40.576 1.00 86.19 231 ILE A O 1
ATOM 1711 N N . ILE A 1 232 ? 22.666 16.071 -38.529 1.00 86.75 232 ILE A N 1
ATOM 1712 C CA . ILE A 1 232 ? 24.085 16.100 -38.876 1.00 86.75 232 ILE A CA 1
ATOM 1713 C C . ILE A 1 232 ? 24.634 14.667 -38.833 1.00 86.75 232 ILE A C 1
ATOM 1715 O O . ILE A 1 232 ? 24.753 14.055 -37.773 1.00 86.75 232 ILE A O 1
ATOM 1719 N N . THR A 1 233 ? 25.018 14.138 -39.995 1.00 83.62 233 THR A N 1
ATOM 1720 C CA . THR A 1 233 ? 25.592 12.787 -40.155 1.00 83.62 233 THR A CA 1
ATOM 1721 C C . THR A 1 233 ? 27.123 12.750 -40.068 1.00 83.62 233 THR A C 1
ATOM 1723 O O . THR A 1 233 ? 27.725 11.688 -40.207 1.00 83.62 233 THR A O 1
ATOM 1726 N N . ASN A 1 234 ? 27.772 13.897 -39.840 1.00 81.88 234 ASN A N 1
ATOM 1727 C CA . ASN A 1 234 ? 29.229 14.001 -39.732 1.00 81.88 234 ASN A CA 1
ATOM 1728 C C . ASN A 1 234 ? 29.751 13.189 -38.525 1.00 81.88 234 ASN A C 1
ATOM 1730 O O . ASN A 1 234 ? 29.246 13.408 -37.421 1.00 81.88 234 ASN A O 1
ATOM 1734 N N . PRO A 1 235 ? 30.769 12.318 -38.681 1.00 77.56 235 PRO A N 1
ATOM 1735 C CA . PRO A 1 235 ? 31.321 11.505 -37.592 1.00 77.56 235 PRO A CA 1
ATOM 1736 C C . PRO A 1 235 ? 31.853 12.304 -36.393 1.00 77.56 235 PRO A C 1
ATOM 1738 O O . PRO A 1 235 ? 31.965 11.756 -35.305 1.00 77.56 235 PRO A O 1
ATOM 1741 N N . THR A 1 236 ? 32.144 13.597 -36.537 1.00 85.50 236 THR A N 1
ATOM 1742 C CA . THR A 1 236 ? 32.594 14.439 -35.415 1.00 85.50 236 THR A CA 1
ATOM 1743 C C . THR A 1 236 ? 31.449 15.027 -34.590 1.00 85.50 236 THR A C 1
ATOM 1745 O O . THR A 1 236 ? 31.685 15.571 -33.512 1.00 85.50 236 THR A O 1
ATOM 1748 N N . ALA A 1 237 ? 30.205 14.933 -35.069 1.00 85.38 237 ALA A N 1
ATOM 1749 C CA . ALA A 1 237 ? 29.046 15.479 -34.378 1.00 85.38 237 ALA A CA 1
ATOM 1750 C C . ALA A 1 237 ? 28.603 14.560 -33.229 1.00 85.38 237 ALA A C 1
ATOM 1752 O O . ALA A 1 237 ? 28.458 13.351 -33.403 1.00 85.38 237 ALA A O 1
ATOM 1753 N N . THR A 1 238 ? 28.363 15.143 -32.054 1.00 88.75 238 THR A N 1
ATOM 1754 C CA . THR A 1 238 ? 28.011 14.386 -30.847 1.00 88.75 238 THR A CA 1
ATOM 1755 C C . THR A 1 238 ? 26.532 14.016 -30.815 1.00 88.75 238 THR A C 1
ATOM 1757 O O . THR A 1 238 ? 25.666 14.888 -30.891 1.00 88.75 238 THR A O 1
ATOM 1760 N N . ILE A 1 239 ? 26.238 12.729 -30.630 1.00 86.75 239 ILE A N 1
ATOM 1761 C CA . ILE A 1 239 ? 24.892 12.237 -30.315 1.00 86.75 239 ILE A CA 1
ATOM 1762 C C . ILE A 1 239 ? 24.673 12.328 -28.803 1.00 86.75 239 ILE A C 1
ATOM 1764 O O . ILE A 1 239 ? 25.470 11.794 -28.029 1.00 86.75 239 ILE A O 1
ATOM 1768 N N . ASN A 1 240 ? 23.557 12.923 -28.380 1.00 88.25 240 ASN A N 1
ATOM 1769 C CA . ASN A 1 240 ? 23.158 12.919 -26.976 1.00 88.25 240 ASN A CA 1
ATOM 1770 C C . ASN A 1 240 ? 22.181 11.772 -26.711 1.00 88.25 240 ASN A C 1
ATOM 1772 O O . ASN A 1 240 ? 21.145 11.659 -27.361 1.00 88.25 240 ASN A O 1
ATOM 1776 N N . ILE A 1 241 ? 22.488 10.940 -25.726 1.00 88.88 241 ILE A N 1
ATOM 1777 C CA . ILE A 1 241 ? 21.596 9.906 -25.214 1.00 88.88 241 ILE A CA 1
ATOM 1778 C C . ILE A 1 241 ? 21.102 10.374 -23.851 1.00 88.88 241 ILE A C 1
ATOM 1780 O O . ILE A 1 241 ? 21.897 10.648 -22.953 1.00 88.88 241 ILE A O 1
ATOM 1784 N N . ILE A 1 242 ? 19.786 10.453 -23.683 1.00 87.56 242 ILE A N 1
ATOM 1785 C CA . ILE A 1 242 ? 19.181 10.726 -22.382 1.00 87.56 242 ILE A CA 1
ATOM 1786 C C . ILE A 1 242 ? 18.624 9.416 -21.845 1.00 87.56 242 ILE A C 1
ATOM 1788 O O . ILE A 1 242 ? 17.762 8.786 -22.462 1.00 87.56 242 ILE A O 1
ATOM 1792 N N . ASN A 1 243 ? 19.140 9.013 -20.691 1.00 89.38 243 ASN A N 1
ATOM 1793 C CA . ASN A 1 243 ? 18.678 7.857 -19.947 1.00 89.38 243 ASN A CA 1
ATOM 1794 C C . ASN A 1 243 ? 17.736 8.319 -18.838 1.00 89.38 243 ASN A C 1
ATOM 1796 O O . ASN A 1 243 ? 18.183 8.852 -17.822 1.00 89.38 243 ASN A O 1
ATOM 1800 N N . PHE A 1 244 ? 16.435 8.132 -19.036 1.00 87.00 244 PHE A N 1
ATOM 1801 C CA . PHE A 1 244 ? 15.451 8.370 -17.994 1.00 87.00 244 PHE A CA 1
ATOM 1802 C C . PHE A 1 244 ? 15.409 7.172 -17.054 1.00 87.00 244 PHE A C 1
ATOM 1804 O O . PHE A 1 244 ? 15.202 6.039 -17.488 1.00 87.00 244 PHE A O 1
ATOM 1811 N N . VAL A 1 245 ? 15.582 7.430 -15.763 1.00 88.06 245 VAL A N 1
ATOM 1812 C CA . VAL A 1 245 ? 15.500 6.433 -14.692 1.00 88.06 245 VAL A CA 1
ATOM 1813 C C . VAL A 1 245 ? 14.409 6.818 -13.698 1.00 88.06 245 VAL A C 1
ATOM 1815 O O . VAL A 1 245 ? 14.117 7.996 -13.491 1.00 88.06 245 VAL A O 1
ATOM 1818 N N . THR A 1 246 ? 13.796 5.823 -13.062 1.00 88.88 246 THR A N 1
ATOM 1819 C CA . THR A 1 246 ? 12.870 6.049 -11.946 1.00 88.88 246 THR A CA 1
ATOM 1820 C C . THR A 1 246 ? 13.641 6.087 -10.636 1.00 88.88 246 THR A C 1
ATOM 1822 O O . THR A 1 246 ? 14.466 5.208 -10.390 1.00 88.88 246 THR A O 1
ATOM 1825 N N . GLN A 1 247 ? 13.341 7.053 -9.770 1.00 88.38 247 GLN A N 1
ATOM 1826 C CA . GLN A 1 247 ? 13.951 7.122 -8.445 1.00 88.38 247 GLN A CA 1
ATOM 1827 C C . GLN A 1 247 ? 13.149 6.261 -7.450 1.00 88.38 247 GLN A C 1
ATOM 1829 O O . GLN A 1 247 ? 11.921 6.380 -7.409 1.00 88.38 247 GLN A O 1
ATOM 1834 N N . PRO A 1 248 ? 13.789 5.376 -6.663 1.00 87.56 248 PRO A N 1
ATOM 1835 C CA . PRO A 1 248 ? 13.078 4.549 -5.696 1.00 87.56 248 PRO A CA 1
ATOM 1836 C C . PRO A 1 248 ? 12.433 5.408 -4.603 1.00 87.56 248 PRO A C 1
ATOM 1838 O O . PRO A 1 248 ? 13.015 6.389 -4.134 1.00 87.56 248 PRO A O 1
ATOM 1841 N N . ILE A 1 249 ? 11.230 5.013 -4.182 1.00 92.12 249 ILE A N 1
ATOM 1842 C CA . ILE A 1 249 ? 10.462 5.678 -3.127 1.00 92.12 249 ILE A CA 1
ATOM 1843 C C . ILE A 1 249 ? 10.214 4.681 -1.999 1.00 92.12 249 ILE A C 1
ATOM 1845 O O . ILE A 1 249 ? 9.724 3.576 -2.235 1.00 92.12 249 ILE A O 1
ATOM 1849 N N . THR A 1 250 ? 10.504 5.081 -0.766 1.00 92.19 250 THR A N 1
ATOM 1850 C CA . THR A 1 250 ? 10.162 4.323 0.441 1.00 92.19 250 THR A CA 1
ATOM 1851 C C . THR A 1 250 ? 9.183 5.108 1.295 1.00 92.19 250 THR A C 1
ATOM 1853 O O . THR A 1 250 ? 9.181 6.337 1.299 1.00 92.19 250 THR A O 1
ATOM 1856 N N . THR A 1 251 ? 8.317 4.400 2.018 1.00 94.06 251 THR A N 1
ATOM 1857 C CA . THR A 1 251 ? 7.401 5.019 2.981 1.00 94.06 251 THR A CA 1
ATOM 1858 C C . THR A 1 251 ? 7.772 4.579 4.384 1.00 94.06 251 THR A C 1
ATOM 1860 O O . THR A 1 251 ? 7.924 3.387 4.644 1.00 94.06 251 THR A O 1
ATOM 1863 N N . VAL A 1 252 ? 7.908 5.543 5.289 1.00 92.69 252 VAL A N 1
ATOM 1864 C CA . VAL A 1 252 ? 8.227 5.306 6.697 1.00 92.69 252 VAL A CA 1
ATOM 1865 C C . VAL A 1 252 ? 7.117 5.894 7.548 1.00 92.69 252 VAL A C 1
ATOM 1867 O O . VAL A 1 252 ? 6.803 7.076 7.428 1.00 92.69 252 VAL A O 1
ATOM 1870 N N . MET A 1 253 ? 6.537 5.090 8.434 1.00 89.75 253 MET A N 1
ATOM 1871 C CA . MET A 1 253 ? 5.603 5.592 9.439 1.00 89.75 253 MET A CA 1
ATOM 1872 C C . MET A 1 253 ? 6.361 5.983 10.705 1.00 89.75 253 MET A C 1
ATOM 1874 O O . MET A 1 253 ? 7.202 5.228 11.191 1.00 89.75 253 MET A O 1
ATOM 1878 N N . ARG A 1 254 ? 6.073 7.171 11.241 1.00 89.19 254 ARG A N 1
ATOM 1879 C CA . ARG A 1 254 ? 6.649 7.668 12.496 1.00 89.19 254 ARG A CA 1
ATOM 1880 C C . ARG A 1 254 ? 5.553 8.187 13.410 1.00 89.19 254 ARG A C 1
ATOM 1882 O O . ARG A 1 254 ? 4.608 8.825 12.956 1.00 89.19 254 ARG A O 1
ATOM 1889 N N . LEU A 1 255 ? 5.706 7.953 14.708 1.00 89.12 255 LEU A N 1
ATOM 1890 C CA . LEU A 1 255 ? 4.813 8.541 15.696 1.00 89.12 255 LEU A CA 1
ATOM 1891 C C . LEU A 1 255 ? 5.127 10.032 15.886 1.00 89.12 255 LEU A C 1
ATOM 1893 O O . LEU A 1 255 ? 6.297 10.408 15.976 1.00 89.12 255 LEU A O 1
ATOM 1897 N N . ALA A 1 256 ? 4.095 10.866 15.980 1.00 91.38 256 ALA A N 1
ATOM 1898 C CA . ALA A 1 256 ? 4.202 12.282 16.323 1.00 91.38 256 ALA A CA 1
ATOM 1899 C C . ALA A 1 256 ? 2.992 12.748 17.149 1.00 91.38 256 ALA A C 1
ATOM 1901 O O . ALA A 1 256 ? 2.040 11.999 17.360 1.00 91.38 256 ALA A O 1
ATOM 1902 N N . SER A 1 257 ? 3.027 13.995 17.626 1.00 88.38 257 SER A N 1
ATOM 1903 C CA . SER A 1 257 ? 1.895 14.645 18.304 1.00 88.38 257 SER A CA 1
ATOM 1904 C C . SER A 1 257 ? 0.803 15.122 17.341 1.00 88.38 257 SER A C 1
ATOM 1906 O O . SER A 1 257 ? -0.319 15.373 17.770 1.00 88.38 257 SER A O 1
ATOM 1908 N N . VAL A 1 258 ? 1.120 15.244 16.049 1.00 86.75 258 VAL A N 1
ATOM 1909 C CA . VAL A 1 258 ? 0.208 15.681 14.986 1.00 86.75 258 VAL A CA 1
ATOM 1910 C C . VAL A 1 258 ? 0.413 14.782 13.769 1.00 86.75 258 VAL A C 1
ATOM 1912 O O . VAL A 1 258 ? 1.534 14.356 13.488 1.00 86.75 258 VAL A O 1
ATOM 1915 N N . THR A 1 259 ? -0.662 14.482 13.044 1.00 90.12 259 THR A N 1
ATOM 1916 C CA . THR A 1 259 ? -0.580 13.741 11.780 1.00 90.12 259 THR A CA 1
ATOM 1917 C C . THR A 1 259 ? 0.000 14.607 10.666 1.00 90.12 259 THR A C 1
ATOM 1919 O O . THR A 1 259 ? -0.302 15.797 10.590 1.00 90.12 259 THR A O 1
ATOM 1922 N N . GLY A 1 260 ? 0.765 14.023 9.749 1.00 92.25 260 GLY A N 1
ATOM 1923 C CA . GLY A 1 260 ? 1.328 14.772 8.627 1.00 92.25 260 GLY A CA 1
ATOM 1924 C C . GLY A 1 260 ? 2.097 13.902 7.647 1.00 92.25 260 GLY A C 1
ATOM 1925 O O . GLY A 1 260 ? 2.355 12.733 7.908 1.00 92.25 260 GLY A O 1
ATOM 1926 N N . ILE A 1 261 ? 2.473 14.481 6.510 1.00 94.94 261 ILE A N 1
ATOM 1927 C CA . ILE A 1 261 ? 3.323 13.827 5.513 1.00 94.94 261 ILE A CA 1
ATOM 1928 C C . ILE A 1 261 ? 4.495 14.755 5.219 1.00 94.94 261 ILE A C 1
ATOM 1930 O O . ILE A 1 261 ? 4.329 15.967 5.090 1.00 94.94 261 ILE A O 1
ATOM 1934 N N . THR A 1 262 ? 5.694 14.197 5.128 1.00 95.00 262 THR A N 1
ATOM 1935 C CA . THR A 1 262 ? 6.890 14.929 4.720 1.00 95.00 262 THR A CA 1
ATOM 1936 C C . THR A 1 262 ? 7.671 14.103 3.721 1.00 95.00 262 THR A C 1
ATOM 1938 O O . THR A 1 262 ? 7.954 12.932 3.960 1.00 95.00 262 THR A O 1
ATOM 1941 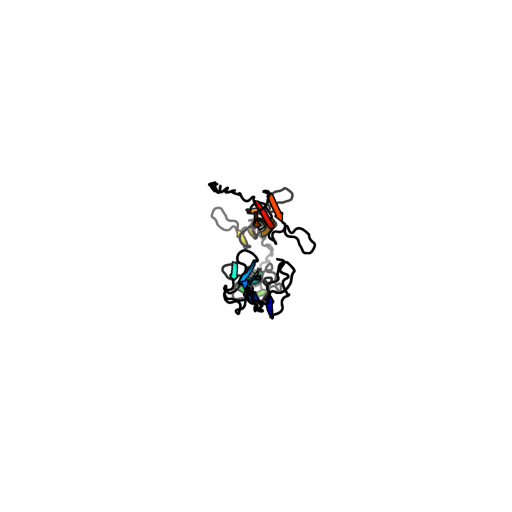N N . THR A 1 263 ? 8.045 14.727 2.613 1.00 95.56 263 THR A N 1
ATOM 1942 C CA . THR A 1 263 ? 8.921 14.122 1.613 1.00 95.56 263 THR A CA 1
ATOM 1943 C C . THR A 1 263 ? 10.351 14.558 1.882 1.00 95.56 263 THR A C 1
ATOM 1945 O O . THR A 1 263 ? 10.637 15.751 1.968 1.00 95.56 263 THR A O 1
ATOM 1948 N N . VAL A 1 264 ? 11.249 13.589 2.008 1.00 94.62 264 VAL A N 1
ATOM 1949 C CA . VAL A 1 264 ? 12.683 13.804 2.178 1.00 94.62 264 VAL A CA 1
ATOM 1950 C C . VAL A 1 264 ? 13.382 13.320 0.919 1.00 94.62 264 VAL A C 1
ATOM 1952 O O . VAL A 1 264 ? 13.314 12.140 0.568 1.00 94.62 264 VAL A O 1
ATOM 1955 N N . PHE A 1 265 ? 14.047 14.247 0.237 1.00 94.62 265 PHE A N 1
ATOM 1956 C CA . PHE A 1 265 ? 14.874 13.929 -0.917 1.00 94.62 265 PHE A CA 1
ATOM 1957 C C . PHE A 1 265 ? 16.254 13.437 -0.463 1.00 94.62 265 PHE A C 1
ATOM 1959 O O . PHE A 1 265 ? 16.773 13.933 0.5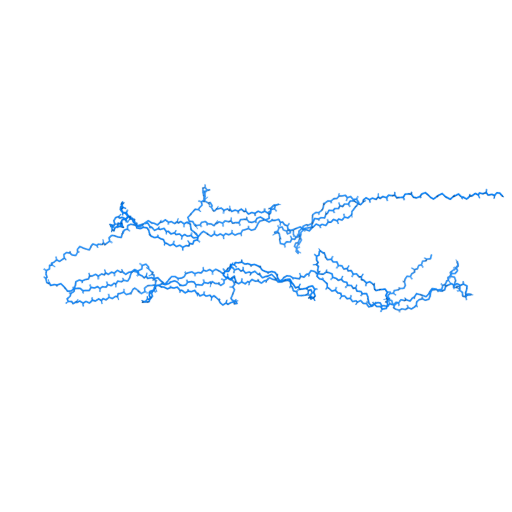40 1.00 94.62 265 PHE A O 1
ATOM 1966 N N . PRO A 1 266 ? 16.860 12.478 -1.184 1.00 94.62 266 PRO A N 1
ATOM 1967 C CA . PRO A 1 266 ? 18.210 12.023 -0.883 1.00 94.62 266 PRO A CA 1
ATOM 1968 C C . PRO A 1 266 ? 19.201 13.177 -1.050 1.00 94.62 266 PRO A C 1
ATOM 1970 O O . PRO A 1 266 ? 19.119 13.925 -2.025 1.00 94.62 266 PRO A O 1
ATOM 1973 N N . THR A 1 267 ? 20.154 13.303 -0.127 1.00 96.25 267 THR A N 1
ATOM 1974 C CA . THR A 1 267 ? 21.238 14.286 -0.208 1.00 96.25 267 THR A CA 1
ATOM 1975 C C . THR A 1 267 ? 22.601 13.604 -0.240 1.00 96.25 267 THR A C 1
ATOM 1977 O O . THR A 1 267 ? 22.789 12.525 0.321 1.00 96.25 267 THR A O 1
ATOM 1980 N N . ASN A 1 268 ? 23.561 14.211 -0.937 1.00 92.75 268 ASN A N 1
ATOM 1981 C CA . ASN A 1 268 ? 24.943 13.738 -0.956 1.00 92.75 268 ASN A CA 1
ATOM 1982 C C . ASN A 1 268 ? 25.699 14.155 0.319 1.00 92.75 268 ASN A C 1
ATOM 1984 O O . ASN A 1 268 ? 25.167 14.858 1.179 1.00 92.75 268 ASN A O 1
ATOM 1988 N N . SER A 1 269 ? 26.969 13.758 0.437 1.00 94.19 269 SER A N 1
ATOM 1989 C CA . SER A 1 269 ? 27.825 14.100 1.587 1.00 94.19 269 SER A CA 1
ATOM 1990 C C . SER A 1 269 ? 28.035 15.606 1.791 1.00 94.19 269 SER A C 1
ATOM 1992 O O . SER A 1 269 ? 28.429 16.031 2.873 1.00 94.19 269 SER A O 1
ATOM 1994 N N . THR A 1 270 ? 27.757 16.422 0.774 1.00 94.88 270 THR A N 1
ATOM 1995 C CA . THR A 1 270 ? 27.819 17.889 0.817 1.00 94.88 270 THR A CA 1
ATOM 1996 C C . THR A 1 270 ? 26.441 18.524 1.076 1.00 94.88 270 THR A C 1
ATOM 1998 O O . THR A 1 270 ? 26.323 19.743 1.105 1.00 94.88 270 THR A O 1
ATOM 2001 N N . GLY A 1 271 ? 25.383 17.724 1.263 1.00 93.12 271 GLY A N 1
ATOM 2002 C CA . GLY A 1 271 ? 24.023 18.189 1.557 1.00 93.12 271 GLY A CA 1
ATOM 2003 C C . GLY A 1 271 ? 23.177 18.579 0.339 1.00 93.12 271 GLY A C 1
ATOM 2004 O O . GLY A 1 271 ? 22.046 19.023 0.513 1.00 93.12 271 GLY A O 1
ATOM 2005 N N . ASN A 1 272 ? 23.673 18.399 -0.888 1.00 92.69 272 ASN A N 1
ATOM 2006 C CA . ASN A 1 272 ? 22.911 18.710 -2.102 1.00 92.69 272 ASN A CA 1
ATOM 2007 C C . ASN A 1 272 ? 21.956 17.570 -2.454 1.00 92.69 272 ASN A C 1
ATOM 2009 O O . ASN A 1 272 ? 22.317 16.404 -2.294 1.00 92.69 272 ASN A O 1
ATOM 2013 N N . ILE A 1 273 ? 20.774 17.902 -2.980 1.00 93.38 273 ILE A N 1
ATOM 2014 C CA . ILE A 1 273 ? 19.791 16.910 -3.433 1.00 93.38 273 ILE A CA 1
ATOM 2015 C C . ILE A 1 273 ? 20.369 16.083 -4.590 1.00 93.38 273 ILE A C 1
ATOM 2017 O O . ILE A 1 273 ? 20.907 16.632 -5.550 1.00 93.38 273 ILE A O 1
ATOM 2021 N N . VAL A 1 274 ? 20.228 14.761 -4.503 1.00 91.00 274 VAL A N 1
ATOM 2022 C CA . VAL A 1 274 ? 20.659 13.805 -5.528 1.00 91.00 274 VAL A CA 1
ATOM 2023 C C . VAL A 1 274 ? 19.576 13.677 -6.603 1.00 91.00 274 VAL A C 1
ATOM 2025 O O . VAL A 1 274 ? 18.487 13.158 -6.347 1.00 91.00 274 VAL A O 1
ATOM 2028 N N . THR A 1 275 ? 19.880 14.142 -7.815 1.00 86.62 275 THR A N 1
ATOM 2029 C CA . THR A 1 275 ? 18.934 14.249 -8.945 1.00 86.62 275 THR A CA 1
ATOM 2030 C C . THR A 1 275 ? 19.190 13.259 -10.083 1.00 86.62 275 THR A C 1
ATOM 2032 O O . THR A 1 275 ? 18.466 13.273 -11.072 1.00 86.62 275 THR A O 1
ATOM 2035 N N . ASP A 1 276 ? 20.186 12.384 -9.957 1.00 82.69 276 ASP A N 1
ATOM 2036 C CA . ASP A 1 276 ? 20.580 11.399 -10.978 1.00 82.69 276 ASP A CA 1
ATOM 2037 C C . ASP A 1 276 ? 19.832 10.055 -10.866 1.00 82.69 276 ASP A C 1
ATOM 2039 O O . ASP A 1 276 ? 20.125 9.106 -11.590 1.00 82.69 276 ASP A O 1
ATOM 2043 N N . GLY A 1 277 ? 18.876 9.957 -9.938 1.00 86.06 277 GLY A N 1
ATOM 2044 C CA . GLY A 1 277 ? 18.087 8.749 -9.699 1.00 86.06 277 GLY A CA 1
ATOM 2045 C C . GLY A 1 277 ? 18.754 7.695 -8.813 1.00 86.06 277 GLY A C 1
ATOM 2046 O O . GLY A 1 277 ? 18.101 6.709 -8.490 1.00 86.06 277 GLY A O 1
ATOM 2047 N N . SER A 1 278 ? 19.998 7.897 -8.364 1.00 87.31 278 SER A N 1
ATOM 2048 C CA . SER A 1 278 ? 20.714 6.923 -7.521 1.00 87.31 278 SER A CA 1
ATOM 2049 C C . SER A 1 278 ? 20.240 6.900 -6.059 1.00 87.31 278 SER A C 1
ATOM 2051 O O . SER A 1 278 ? 20.319 5.873 -5.386 1.00 87.31 278 SER A O 1
ATOM 2053 N N . GLY A 1 279 ? 19.733 8.027 -5.554 1.00 90.00 279 GLY A N 1
ATOM 2054 C CA . GLY A 1 279 ? 19.212 8.147 -4.191 1.00 90.00 279 GLY A CA 1
ATOM 2055 C C . GLY A 1 279 ? 17.770 7.648 -4.030 1.00 90.00 279 GLY A C 1
ATOM 2056 O O . GLY A 1 279 ? 17.026 7.544 -4.997 1.00 90.00 279 GLY A O 1
ATOM 2057 N N . THR A 1 280 ? 17.346 7.383 -2.792 1.00 93.19 280 THR A N 1
ATOM 2058 C CA . THR A 1 280 ? 15.957 7.004 -2.461 1.00 93.19 280 THR A CA 1
ATOM 2059 C C . THR A 1 280 ? 15.193 8.184 -1.870 1.00 93.19 280 THR A C 1
ATOM 2061 O O . THR A 1 280 ? 15.652 8.794 -0.905 1.00 93.19 280 THR A O 1
ATOM 2064 N N . ILE A 1 281 ? 14.009 8.481 -2.408 1.00 91.94 281 ILE A N 1
ATOM 2065 C CA . ILE A 1 281 ? 13.076 9.445 -1.815 1.00 91.94 281 ILE A CA 1
ATOM 2066 C C . ILE A 1 281 ? 12.358 8.762 -0.651 1.00 91.94 281 ILE A C 1
ATOM 2068 O O . ILE A 1 281 ? 11.786 7.687 -0.813 1.00 91.94 281 ILE A O 1
ATOM 2072 N N . SER A 1 282 ? 12.348 9.398 0.517 1.00 96.25 282 SER A N 1
ATOM 2073 C CA . SER A 1 282 ? 11.610 8.899 1.680 1.00 96.25 282 SER A CA 1
ATOM 2074 C C . SER A 1 282 ? 10.349 9.723 1.905 1.00 96.25 282 SER A C 1
ATOM 2076 O O . SER A 1 282 ? 10.417 10.923 2.161 1.00 96.25 282 SER A O 1
ATOM 2078 N N . ILE A 1 283 ? 9.191 9.075 1.858 1.00 95.12 283 ILE A N 1
ATOM 2079 C CA . ILE A 1 283 ? 7.919 9.650 2.290 1.00 95.12 283 ILE A CA 1
ATOM 2080 C C . ILE A 1 283 ? 7.710 9.262 3.751 1.00 95.12 283 ILE A C 1
ATOM 2082 O O . ILE A 1 283 ? 7.476 8.102 4.084 1.00 95.12 283 ILE A O 1
ATOM 2086 N N . ILE A 1 284 ? 7.802 10.238 4.643 1.00 94.62 284 ILE A N 1
ATOM 2087 C CA . ILE A 1 284 ? 7.586 10.046 6.072 1.00 94.62 284 ILE A CA 1
ATOM 2088 C C . ILE A 1 284 ? 6.139 10.406 6.386 1.00 94.62 284 ILE A C 1
ATOM 2090 O O . ILE A 1 284 ? 5.725 11.551 6.222 1.00 94.62 284 ILE A O 1
ATOM 2094 N N . THR A 1 285 ? 5.378 9.423 6.855 1.00 94.12 285 THR A N 1
ATOM 2095 C CA . THR A 1 285 ? 4.007 9.607 7.332 1.00 94.12 285 THR A CA 1
ATOM 2096 C C . THR A 1 285 ? 4.015 9.661 8.851 1.00 94.12 285 THR A C 1
ATOM 2098 O O . THR A 1 285 ? 4.367 8.690 9.521 1.00 94.12 285 THR A O 1
ATOM 2101 N N . PHE A 1 286 ? 3.628 10.804 9.397 1.00 92.44 286 PHE A N 1
ATOM 2102 C CA . PHE A 1 286 ? 3.455 11.010 10.822 1.00 92.44 286 PHE A CA 1
ATOM 2103 C C . PHE A 1 286 ? 2.037 10.631 11.239 1.00 92.44 286 PHE A C 1
ATOM 2105 O O . PHE A 1 286 ? 1.060 11.143 10.687 1.00 92.44 286 PHE A O 1
ATOM 2112 N N . ILE A 1 287 ? 1.935 9.750 12.229 1.00 91.06 287 ILE A N 1
ATOM 2113 C CA . ILE A 1 287 ? 0.673 9.290 12.810 1.00 91.06 287 ILE A CA 1
ATOM 2114 C C . ILE A 1 287 ? 0.659 9.550 14.316 1.00 91.06 287 ILE A C 1
ATOM 2116 O O . ILE A 1 287 ? 1.701 9.536 14.972 1.00 91.06 287 ILE A O 1
ATOM 2120 N N . ILE A 1 288 ? -0.528 9.782 14.870 1.00 90.69 288 ILE A N 1
ATOM 2121 C CA . ILE A 1 288 ? -0.731 9.865 16.320 1.00 90.69 288 ILE A CA 1
ATOM 2122 C C . ILE A 1 288 ? -1.049 8.473 16.873 1.00 90.69 288 ILE A C 1
ATOM 2124 O O . ILE A 1 288 ? -1.681 7.662 16.194 1.00 90.69 288 ILE A O 1
ATOM 2128 N N . GLN A 1 289 ? -0.624 8.182 18.106 1.00 88.69 289 GLN A N 1
ATOM 2129 C CA . GLN A 1 289 ? -1.005 6.925 18.758 1.00 88.69 289 GLN A CA 1
ATOM 2130 C C . GLN A 1 289 ? -2.516 6.945 19.012 1.00 88.69 289 GLN A C 1
ATOM 2132 O O . GLN A 1 289 ? -2.987 7.926 19.589 1.00 88.69 289 GLN A O 1
ATOM 2137 N N . PRO A 1 290 ? -3.270 5.898 18.633 1.00 89.12 290 PRO A N 1
ATOM 2138 C CA . PRO A 1 290 ? -4.700 5.851 18.905 1.00 89.12 290 PRO A CA 1
ATOM 2139 C C . PRO A 1 290 ? -4.977 5.969 20.410 1.00 89.12 290 PRO A C 1
ATOM 2141 O O . PRO A 1 290 ? -4.233 5.426 21.235 1.00 89.12 290 PRO A O 1
ATOM 2144 N N . GLU A 1 291 ? -6.062 6.662 20.762 1.00 93.62 291 GLU A N 1
ATOM 2145 C CA . GLU A 1 291 ? -6.439 6.951 22.148 1.00 93.62 291 GLU A CA 1
ATOM 2146 C C . GLU A 1 291 ? -7.858 6.463 22.465 1.00 93.62 291 GLU A C 1
ATOM 2148 O O . GLU A 1 291 ? -8.781 6.638 21.669 1.00 93.62 291 GLU A O 1
ATOM 2153 N N . THR A 1 292 ? -8.037 5.898 23.658 1.00 93.25 292 THR A N 1
ATOM 2154 C CA . THR A 1 292 ? -9.347 5.657 24.274 1.00 93.25 292 THR A CA 1
ATOM 2155 C C . THR A 1 292 ? -9.539 6.661 25.400 1.00 93.25 292 THR A C 1
ATOM 2157 O O . THR A 1 292 ? -8.723 6.709 26.319 1.00 93.25 292 THR A O 1
ATOM 2160 N N . LEU A 1 293 ? -10.624 7.433 25.356 1.00 94.31 293 LEU A N 1
ATOM 2161 C CA . LEU A 1 293 ? -10.953 8.417 26.387 1.00 94.31 293 LEU A CA 1
ATOM 2162 C C . LEU A 1 293 ? -12.010 7.848 27.339 1.00 94.31 293 LEU A C 1
ATOM 2164 O O . LEU A 1 293 ? -13.072 7.405 26.901 1.00 94.31 293 LEU A O 1
ATOM 2168 N N . ILE A 1 294 ? -11.728 7.878 28.640 1.00 93.88 294 ILE A N 1
ATOM 2169 C CA . ILE A 1 294 ? -12.643 7.451 29.702 1.00 93.88 294 ILE A CA 1
ATOM 2170 C C . ILE A 1 294 ? -12.861 8.625 30.651 1.00 93.88 294 ILE A C 1
ATOM 2172 O O . ILE A 1 294 ? -11.909 9.279 31.064 1.00 93.88 294 ILE A O 1
ATOM 2176 N N . THR A 1 295 ? -14.110 8.884 31.032 1.00 93.50 295 THR A N 1
ATOM 2177 C CA . THR A 1 295 ? -14.436 9.838 32.099 1.00 93.50 295 THR A CA 1
ATOM 2178 C C . THR A 1 295 ? -14.997 9.087 33.294 1.00 93.50 295 THR A C 1
ATOM 2180 O O . THR A 1 295 ? -15.943 8.314 33.149 1.00 93.50 295 THR A O 1
ATOM 2183 N N . GLN A 1 296 ? -14.417 9.308 34.472 1.00 90.19 296 GLN A N 1
ATOM 2184 C CA . GLN A 1 296 ? -14.797 8.623 35.703 1.00 90.19 296 GLN A CA 1
ATOM 2185 C C . GLN A 1 296 ? -15.049 9.627 36.831 1.00 90.19 296 GLN A C 1
ATOM 2187 O O . GLN A 1 296 ? -14.371 10.644 36.937 1.00 90.19 296 GLN A O 1
ATOM 2192 N N . VAL A 1 297 ? -16.030 9.348 37.689 1.00 88.81 297 VAL A N 1
ATOM 2193 C CA . VAL A 1 297 ? -16.289 10.173 38.876 1.00 88.81 297 VAL A CA 1
ATOM 2194 C C . VAL A 1 297 ? -15.313 9.797 39.993 1.00 88.81 297 VAL A C 1
ATOM 2196 O O . VAL A 1 297 ? -15.142 8.616 40.290 1.00 88.81 297 VAL A O 1
ATOM 2199 N N . ALA A 1 298 ? -14.706 10.796 40.632 1.00 88.81 298 ALA A N 1
ATOM 2200 C CA . ALA A 1 298 ? -13.836 10.639 41.795 1.00 88.81 298 ALA A CA 1
ATOM 2201 C C . ALA A 1 298 ? -14.034 11.776 42.815 1.00 88.81 298 ALA A C 1
ATOM 2203 O O . ALA A 1 298 ? -14.811 12.708 42.602 1.00 88.81 298 ALA A O 1
ATOM 2204 N N . SER A 1 299 ? -13.338 11.691 43.952 1.00 87.25 299 SER A N 1
ATOM 2205 C CA . SER A 1 299 ? -13.327 12.739 44.984 1.00 87.25 299 SER A CA 1
ATOM 2206 C C . SER A 1 299 ? -12.501 13.969 44.595 1.00 87.25 299 SER A C 1
ATOM 2208 O O . SER A 1 299 ? -12.723 15.044 45.148 1.00 87.25 299 SER A O 1
ATOM 2210 N N . THR A 1 300 ? -11.582 13.834 43.636 1.00 89.69 300 THR A N 1
ATOM 2211 C CA . THR A 1 300 ? -10.743 14.912 43.098 1.00 89.69 300 THR A CA 1
ATOM 2212 C C . THR A 1 300 ? -10.667 14.825 41.575 1.00 89.69 300 THR A C 1
ATOM 2214 O O . THR A 1 300 ? -10.826 13.754 40.990 1.00 89.69 300 THR A O 1
ATOM 2217 N N . THR A 1 301 ? -10.436 15.962 40.916 1.00 93.25 301 THR A N 1
ATOM 2218 C CA . THR A 1 301 ? -10.181 16.003 39.471 1.00 93.25 301 THR A CA 1
ATOM 2219 C C . THR A 1 301 ? -8.735 15.620 39.176 1.00 93.25 301 THR A C 1
ATOM 2221 O O . THR A 1 301 ? -7.823 16.173 39.794 1.00 93.25 301 THR A O 1
ATOM 2224 N N . SER A 1 302 ? -8.503 14.727 38.217 1.00 94.94 302 SER A N 1
ATOM 2225 C CA . SER A 1 302 ? -7.153 14.345 37.783 1.00 94.94 302 SER A CA 1
ATOM 2226 C C . SER A 1 302 ? -7.156 13.750 36.371 1.00 94.94 302 SER A C 1
ATOM 2228 O O . SER A 1 302 ? -8.210 13.453 35.808 1.00 94.94 302 SER A O 1
ATOM 2230 N N . LEU A 1 303 ? -5.966 13.592 35.789 1.00 96.56 303 LEU A N 1
ATOM 2231 C CA . LEU A 1 303 ? -5.760 12.973 34.481 1.00 96.56 303 LEU A CA 1
ATOM 2232 C C . LEU A 1 303 ? -4.736 11.846 34.623 1.00 96.56 303 LEU A C 1
ATOM 2234 O O . LEU A 1 303 ? -3.687 12.038 35.235 1.00 96.56 303 LEU A O 1
ATOM 2238 N N . THR A 1 304 ? -5.029 10.672 34.072 1.00 95.31 304 THR A N 1
ATOM 2239 C CA . THR A 1 304 ? -4.106 9.530 34.061 1.00 95.31 304 THR A CA 1
ATOM 2240 C C . THR A 1 304 ? -4.013 8.950 32.660 1.00 95.31 304 THR A C 1
ATOM 2242 O O . THR A 1 304 ? -5.032 8.647 32.045 1.00 95.31 304 THR A O 1
ATOM 2245 N N . THR A 1 305 ? -2.789 8.756 32.170 1.00 94.69 305 THR A N 1
ATOM 2246 C CA . THR A 1 305 ? -2.527 8.096 30.887 1.00 94.69 305 THR A CA 1
ATOM 2247 C C . THR A 1 305 ? -1.945 6.715 31.142 1.00 94.69 305 THR A C 1
ATOM 2249 O O . THR A 1 305 ? -0.908 6.582 31.787 1.00 94.69 305 THR A O 1
ATOM 2252 N N . LEU A 1 306 ? -2.603 5.691 30.611 1.00 93.19 306 LEU A N 1
ATOM 2253 C CA . LEU A 1 306 ? -2.158 4.306 30.638 1.00 93.19 306 LEU A CA 1
ATOM 2254 C C . LEU A 1 306 ? -1.648 3.928 29.252 1.00 93.19 306 LEU A C 1
ATOM 2256 O O . LEU A 1 306 ? -2.408 3.907 28.277 1.00 93.19 306 LEU A O 1
ATOM 2260 N N . PHE A 1 307 ? -0.357 3.628 29.169 1.00 93.31 307 PHE A N 1
ATOM 2261 C CA . PHE A 1 307 ? 0.232 3.109 27.946 1.00 93.31 307 PHE A CA 1
ATOM 2262 C C . PHE A 1 307 ? 0.055 1.588 27.867 1.00 93.31 307 PHE A C 1
ATOM 2264 O O . PHE A 1 307 ? 0.106 0.914 28.898 1.00 93.31 307 PHE A O 1
ATOM 2271 N N . PRO A 1 308 ? -0.154 1.034 26.662 1.00 92.75 308 PRO A N 1
ATOM 2272 C CA . PRO A 1 308 ? -0.177 -0.409 26.477 1.00 92.75 308 PRO A CA 1
ATOM 2273 C C . PRO A 1 308 ? 1.197 -1.005 26.800 1.00 92.75 308 PRO A C 1
ATOM 2275 O O . PRO A 1 308 ? 2.220 -0.410 26.462 1.00 92.75 308 PRO A O 1
ATOM 2278 N N . THR A 1 309 ? 1.220 -2.186 27.415 1.00 95.56 309 THR A N 1
ATOM 2279 C CA . THR A 1 309 ? 2.446 -2.956 27.660 1.00 95.56 309 THR A CA 1
ATOM 2280 C C . THR A 1 309 ? 2.410 -4.286 26.918 1.00 95.56 309 THR A C 1
ATOM 2282 O O . THR A 1 309 ? 1.336 -4.848 26.687 1.00 95.56 309 THR A O 1
ATOM 2285 N N . ASP A 1 310 ? 3.575 -4.789 26.527 1.00 91.31 310 ASP A N 1
ATOM 2286 C CA . ASP A 1 310 ? 3.720 -6.125 25.955 1.00 91.31 310 ASP A CA 1
ATOM 2287 C C . ASP A 1 310 ? 3.621 -7.226 27.030 1.00 91.31 310 ASP A C 1
ATOM 2289 O O . ASP A 1 310 ? 3.398 -6.959 28.214 1.00 91.31 310 ASP A O 1
ATOM 2293 N N . SER A 1 311 ? 3.776 -8.488 26.619 1.00 93.19 311 SER A N 1
ATOM 2294 C CA . SER A 1 311 ? 3.749 -9.644 27.528 1.00 93.19 311 SER A CA 1
ATOM 2295 C C . SER A 1 311 ? 4.885 -9.654 28.554 1.00 93.19 311 SER A C 1
ATOM 2297 O O . SER A 1 311 ? 4.817 -10.403 29.523 1.00 93.19 311 SER A O 1
ATOM 2299 N N . PHE A 1 312 ? 5.925 -8.850 28.339 1.00 91.88 312 PHE A N 1
ATOM 2300 C CA . PHE A 1 312 ? 7.069 -8.696 29.231 1.00 91.88 312 PHE A CA 1
ATOM 2301 C C . PHE A 1 312 ? 6.963 -7.430 30.098 1.00 91.88 312 PHE A C 1
ATOM 2303 O O . PHE A 1 312 ? 7.863 -7.156 30.888 1.00 91.88 312 PHE A O 1
ATOM 2310 N N . GLY A 1 313 ? 5.866 -6.671 29.984 1.00 90.88 313 GLY A N 1
ATOM 2311 C CA . GLY A 1 313 ? 5.625 -5.442 30.739 1.00 90.88 313 GLY A CA 1
ATOM 2312 C C . GLY A 1 313 ? 6.283 -4.190 30.149 1.00 90.88 313 GLY A C 1
ATOM 2313 O O . GLY A 1 313 ? 6.219 -3.133 30.772 1.00 90.88 313 GLY A O 1
ATOM 2314 N N . SER A 1 314 ? 6.887 -4.266 28.960 1.00 91.94 314 SER A N 1
ATOM 2315 C CA . SER A 1 314 ? 7.495 -3.104 28.302 1.00 91.94 314 SER A CA 1
ATOM 2316 C C . SER A 1 314 ? 6.439 -2.254 27.610 1.00 91.94 314 SER A C 1
ATOM 2318 O O . SER A 1 314 ? 5.544 -2.773 26.943 1.00 91.94 314 SER A O 1
ATOM 2320 N N . THR A 1 315 ? 6.548 -0.935 27.742 1.00 92.75 315 THR A N 1
ATOM 2321 C CA . THR A 1 315 ? 5.626 0.012 27.107 1.00 92.75 315 THR A CA 1
ATOM 2322 C C . THR A 1 315 ? 5.702 -0.062 25.579 1.00 92.75 315 THR A C 1
ATOM 2324 O O . THR A 1 315 ? 6.773 0.091 24.997 1.00 92.75 315 THR A O 1
ATOM 2327 N N . ILE A 1 316 ? 4.551 -0.214 24.922 1.00 88.38 316 ILE A N 1
ATOM 2328 C CA . ILE A 1 316 ? 4.412 -0.240 23.463 1.00 88.38 316 ILE A CA 1
ATOM 2329 C C . ILE A 1 316 ? 4.187 1.189 22.945 1.00 88.38 316 ILE A C 1
ATOM 2331 O O . ILE A 1 316 ? 3.195 1.846 23.277 1.00 88.38 316 ILE A O 1
ATOM 2335 N N . THR A 1 317 ? 5.099 1.669 22.098 1.00 83.88 317 THR A N 1
ATOM 2336 C CA . THR A 1 317 ? 5.139 3.061 21.605 1.00 83.88 317 THR A CA 1
ATOM 2337 C C . THR A 1 317 ? 5.030 3.190 20.082 1.00 83.88 317 THR A C 1
ATOM 2339 O O . THR A 1 317 ? 5.084 4.292 19.548 1.00 83.88 317 THR A O 1
ATOM 2342 N N . ASP A 1 318 ? 4.832 2.092 19.358 1.00 80.69 318 ASP A N 1
ATOM 2343 C CA . ASP A 1 318 ? 4.885 2.024 17.890 1.00 80.69 318 ASP A CA 1
ATOM 2344 C C . ASP A 1 318 ? 3.522 2.204 17.192 1.00 80.69 318 ASP A C 1
ATOM 2346 O O . ASP A 1 318 ? 3.375 1.859 16.024 1.00 80.69 318 ASP A O 1
ATOM 2350 N N . SER A 1 319 ? 2.512 2.732 17.893 1.00 84.56 319 SER A N 1
ATOM 2351 C CA . SER A 1 319 ? 1.103 2.840 17.459 1.00 84.56 319 SER A CA 1
ATOM 2352 C C . SER A 1 319 ? 0.346 1.528 17.215 1.00 84.56 319 SER A C 1
ATOM 2354 O O . SER A 1 319 ? -0.844 1.581 16.909 1.00 84.56 319 SER A O 1
ATOM 2356 N N . SER A 1 320 ? 0.956 0.354 17.417 1.00 87.94 320 SER A N 1
ATOM 2357 C CA . SER A 1 320 ? 0.275 -0.940 17.226 1.00 87.94 320 SER A CA 1
ATOM 2358 C C . SER A 1 320 ? -0.843 -1.203 18.244 1.00 87.94 320 SER A C 1
ATOM 2360 O O . SER A 1 320 ? -1.699 -2.070 18.042 1.00 87.94 320 SER A O 1
ATOM 2362 N N . LYS A 1 321 ? -0.843 -0.455 19.353 1.00 90.25 321 LYS A N 1
ATOM 2363 C CA . LYS A 1 321 ? -1.827 -0.525 20.434 1.00 90.25 321 LYS A CA 1
ATOM 2364 C C . LYS A 1 321 ? -2.288 0.870 20.856 1.00 90.25 321 LYS A C 1
ATOM 2366 O O . LYS A 1 321 ? -1.544 1.851 20.779 1.00 90.25 321 LYS A O 1
ATOM 2371 N N . THR A 1 322 ? -3.519 0.916 21.350 1.00 91.25 322 THR A N 1
ATOM 2372 C CA . THR A 1 322 ? -4.202 2.120 21.832 1.00 91.25 322 THR A CA 1
ATOM 2373 C C . THR A 1 322 ? -3.773 2.459 23.256 1.00 91.25 322 THR A C 1
ATOM 2375 O O . THR A 1 322 ? -3.743 1.576 24.115 1.00 91.25 322 THR A O 1
ATOM 2378 N N . LYS A 1 323 ? -3.478 3.735 23.526 1.00 92.00 323 LYS A N 1
ATOM 2379 C CA . LYS A 1 323 ? -3.297 4.230 24.900 1.00 92.00 323 LYS A CA 1
ATOM 2380 C C . LYS A 1 323 ? -4.633 4.671 25.493 1.00 92.00 323 LYS A C 1
ATOM 2382 O O . LYS A 1 323 ? -5.512 5.126 24.768 1.00 92.00 323 LYS A O 1
ATOM 2387 N N . THR A 1 324 ? -4.793 4.556 26.805 1.00 95.50 324 THR A N 1
ATOM 2388 C CA . THR A 1 324 ? -6.025 4.970 27.492 1.00 95.50 324 THR A CA 1
ATOM 2389 C C . THR A 1 324 ? -5.772 6.237 28.288 1.00 95.50 324 THR A C 1
ATOM 2391 O O . THR A 1 324 ? -4.836 6.290 29.078 1.00 95.50 324 THR A O 1
ATOM 2394 N N . ILE A 1 325 ? -6.611 7.248 28.102 1.00 94.38 325 ILE A N 1
ATOM 2395 C CA . ILE A 1 325 ? -6.603 8.475 28.893 1.00 94.38 325 ILE A CA 1
ATOM 2396 C C . ILE A 1 325 ? -7.861 8.471 29.754 1.00 94.38 325 ILE A C 1
ATOM 2398 O O . ILE A 1 325 ? -8.978 8.390 29.241 1.00 94.38 325 ILE A O 1
ATOM 2402 N N . ILE A 1 326 ? -7.672 8.543 31.067 1.00 94.88 326 ILE A N 1
ATOM 2403 C CA . ILE A 1 326 ? -8.745 8.576 32.055 1.00 94.88 326 ILE A CA 1
ATOM 2404 C C . ILE A 1 326 ? -8.788 9.971 32.670 1.00 94.88 326 ILE A C 1
ATOM 2406 O O . ILE A 1 326 ? -7.823 10.420 33.292 1.00 94.88 326 ILE A O 1
ATOM 2410 N N . THR A 1 327 ? -9.925 10.635 32.508 1.00 96.88 327 THR A N 1
ATOM 2411 C CA . THR A 1 327 ? -10.233 11.925 33.120 1.00 96.88 327 THR A CA 1
ATOM 2412 C C . THR A 1 327 ? -11.137 11.697 34.320 1.00 96.88 327 THR A C 1
ATOM 2414 O O . THR A 1 327 ? -12.280 11.256 34.176 1.00 96.88 327 THR A O 1
ATOM 2417 N N . PHE A 1 328 ? -10.640 12.020 35.509 1.00 93.62 328 PHE A N 1
ATOM 2418 C CA . PHE A 1 328 ? -11.422 11.977 36.734 1.00 93.62 328 PHE A CA 1
ATOM 2419 C C . PHE A 1 328 ? -12.091 13.328 36.981 1.00 93.62 328 PHE A C 1
ATOM 2421 O O . PHE A 1 328 ? -11.431 14.368 36.942 1.00 93.62 328 PHE A O 1
ATOM 2428 N N . ILE A 1 329 ? -13.397 13.313 37.245 1.00 92.81 329 ILE A N 1
ATOM 2429 C CA . ILE A 1 329 ? -14.201 14.505 37.536 1.00 92.81 329 ILE A CA 1
ATOM 2430 C C . ILE A 1 329 ? -14.897 14.378 38.891 1.00 92.81 329 ILE A C 1
ATOM 2432 O O . ILE A 1 329 ? -15.267 13.281 39.310 1.00 92.81 329 ILE A O 1
ATOM 2436 N N . THR A 1 330 ? -15.110 15.497 39.579 1.00 90.62 330 THR A N 1
ATOM 2437 C CA . THR A 1 330 ? -15.923 15.523 40.799 1.00 90.62 330 THR A CA 1
ATOM 2438 C C . THR A 1 330 ? -17.401 15.660 40.448 1.00 90.62 330 THR A C 1
ATOM 2440 O O . THR A 1 330 ? -17.778 16.387 39.530 1.00 90.62 330 THR A O 1
ATOM 2443 N N . GLN A 1 331 ? -18.261 14.954 41.181 1.00 84.94 331 GLN A N 1
ATOM 2444 C CA . GLN A 1 331 ? -19.707 15.100 41.034 1.00 84.94 331 GLN A CA 1
ATOM 2445 C C . GLN A 1 331 ? -20.210 16.207 41.962 1.00 84.94 331 GLN A C 1
ATOM 2447 O O . GLN A 1 331 ? -20.006 16.146 43.177 1.00 84.94 331 GLN A O 1
ATOM 2452 N N . SER A 1 332 ? -20.898 17.205 41.406 1.00 77.62 332 SER A N 1
ATOM 2453 C CA . SER A 1 332 ? -21.590 18.217 42.205 1.00 77.62 332 SER A CA 1
ATOM 2454 C C . SER A 1 332 ? -22.685 17.557 43.047 1.00 77.62 332 SER A C 1
ATOM 2456 O O . SER A 1 332 ? -23.517 16.816 42.523 1.00 77.62 332 SER A O 1
ATOM 2458 N N . LYS A 1 333 ? -22.687 17.826 44.356 1.00 79.12 333 LYS A N 1
ATOM 2459 C CA . LYS A 1 333 ? -23.746 17.388 45.272 1.00 79.12 333 LYS A CA 1
ATOM 2460 C C . LYS A 1 333 ? -24.611 18.580 45.653 1.00 79.12 333 LYS A C 1
ATOM 2462 O O . LYS A 1 333 ? -24.092 19.590 46.118 1.00 79.12 333 LYS A O 1
ATOM 2467 N N . THR A 1 334 ? -25.922 18.424 45.516 1.00 68.81 334 THR A N 1
ATOM 2468 C CA . THR A 1 334 ? -26.906 19.363 46.059 1.00 68.81 334 THR A CA 1
ATOM 2469 C C . THR A 1 334 ? -27.522 18.739 47.302 1.00 68.81 334 THR A C 1
ATOM 2471 O O . THR A 1 334 ? -28.118 17.666 47.228 1.00 68.81 334 THR A O 1
ATOM 2474 N N . LEU A 1 335 ? -27.354 19.394 48.449 1.00 70.94 335 LEU A N 1
ATOM 2475 C CA . LEU A 1 335 ? -28.019 19.013 49.691 1.00 70.94 335 LEU A CA 1
ATOM 2476 C C . LEU A 1 335 ? -29.383 19.709 49.745 1.00 70.94 335 LEU A C 1
ATOM 2478 O O . LEU A 1 335 ? -29.443 20.936 49.728 1.00 70.94 335 LEU A O 1
ATOM 2482 N N . VAL A 1 336 ? -30.467 18.933 49.811 1.00 71.62 336 VAL A N 1
ATOM 2483 C CA . VAL A 1 336 ? -31.817 19.460 50.046 1.00 71.62 336 VAL A CA 1
ATOM 2484 C C . VAL A 1 336 ? -32.176 19.220 51.506 1.00 71.62 336 VAL A C 1
ATOM 2486 O O . VAL A 1 336 ? -32.312 18.076 51.935 1.00 71.62 336 VAL A O 1
ATOM 2489 N N . THR A 1 337 ? -32.334 20.302 52.266 1.00 66.75 337 THR A N 1
ATOM 2490 C CA . THR A 1 337 ? -32.794 20.250 53.657 1.00 66.75 337 THR A CA 1
ATOM 2491 C C . THR A 1 337 ? -34.295 20.514 53.688 1.00 66.75 337 THR A C 1
ATOM 2493 O O . THR A 1 337 ? -34.732 21.634 53.431 1.00 66.75 337 THR A O 1
ATOM 2496 N N . GLN A 1 338 ? -35.091 19.491 54.001 1.00 57.62 338 GLN A N 1
ATOM 2497 C CA . GLN A 1 338 ? -36.525 19.642 54.247 1.00 57.62 338 GLN A CA 1
ATOM 2498 C C . GLN A 1 338 ? -36.755 19.837 55.747 1.00 57.62 338 GLN A C 1
ATOM 2500 O O . GLN A 1 338 ? -36.386 18.985 56.553 1.00 57.62 338 GLN A O 1
ATOM 2505 N N . ILE A 1 339 ? -37.362 20.959 56.131 1.00 61.25 339 ILE A N 1
ATOM 2506 C CA . ILE A 1 339 ? -37.748 21.212 57.521 1.00 61.25 339 ILE A CA 1
ATOM 2507 C C . ILE A 1 339 ? -39.159 20.647 57.711 1.00 61.25 339 ILE A C 1
ATOM 2509 O O . ILE A 1 339 ? -40.106 21.121 57.089 1.00 61.25 339 ILE A O 1
ATOM 2513 N N . SER A 1 340 ? -39.294 19.620 58.549 1.00 49.84 340 SER A N 1
ATOM 2514 C CA . SER A 1 340 ? -40.591 19.132 59.027 1.00 49.84 340 SER A CA 1
ATOM 2515 C C . SER A 1 340 ? -40.929 19.853 60.328 1.00 49.84 340 SER A C 1
ATOM 2517 O O . SER A 1 340 ? -40.275 19.627 61.344 1.00 49.84 340 SER A O 1
ATOM 2519 N N . SER A 1 341 ? -41.946 20.713 60.319 1.00 51.97 341 SER A N 1
ATOM 2520 C CA . SER A 1 341 ? -42.525 21.257 61.548 1.00 51.97 341 SER A CA 1
ATOM 2521 C C . SER A 1 341 ? -43.578 20.287 62.090 1.00 51.97 341 SER A C 1
ATOM 2523 O O . SER A 1 341 ? -44.690 20.228 61.570 1.00 51.97 341 SER A O 1
ATOM 2525 N N . THR A 1 342 ? -43.250 19.535 63.139 1.00 46.97 342 THR A N 1
ATOM 2526 C CA . THR A 1 342 ? -44.252 18.845 63.965 1.00 46.97 342 THR A CA 1
ATOM 2527 C C . THR A 1 342 ? -44.682 19.766 65.099 1.00 46.97 342 THR A C 1
ATOM 2529 O O . THR A 1 342 ? -44.009 19.855 66.124 1.00 46.97 342 THR A O 1
ATOM 2532 N N . THR A 1 343 ? -45.801 20.463 64.922 1.00 42.81 343 THR A N 1
ATOM 2533 C CA . THR A 1 343 ? -46.525 21.117 66.017 1.00 42.81 343 THR A CA 1
ATOM 2534 C C . THR A 1 343 ? -47.459 20.081 66.642 1.00 42.81 343 THR A C 1
ATOM 2536 O O . THR A 1 343 ? -48.509 19.785 66.080 1.00 42.81 343 THR A O 1
ATOM 2539 N N . SER A 1 344 ? -47.093 19.533 67.802 1.00 40.00 344 SER A N 1
ATOM 2540 C CA . SER A 1 344 ? -48.038 18.828 68.676 1.00 40.00 344 SER A CA 1
ATOM 2541 C C . SER A 1 344 ? -48.263 19.681 69.918 1.00 40.00 344 SER A C 1
ATOM 2543 O O . SER A 1 344 ? -47.355 19.897 70.718 1.00 40.00 344 SER A O 1
ATOM 2545 N N . LEU A 1 345 ? -49.476 20.223 70.000 1.00 36.25 345 LEU A N 1
ATOM 2546 C CA . LEU A 1 345 ? -50.016 21.055 71.066 1.00 36.25 345 LEU A CA 1
ATOM 2547 C C . LEU A 1 345 ? -50.293 20.170 72.296 1.00 36.25 345 LEU A C 1
ATOM 2549 O O . LEU A 1 345 ? -51.094 19.242 72.207 1.00 36.25 345 LEU A O 1
ATOM 2553 N N . THR A 1 346 ? -49.661 20.449 73.436 1.00 35.59 346 THR A N 1
ATOM 2554 C CA . THR A 1 346 ? -50.097 19.894 74.726 1.00 35.59 346 THR A CA 1
ATOM 2555 C C . THR A 1 346 ? -51.337 20.665 75.166 1.00 35.59 346 THR A C 1
ATOM 2557 O O . THR A 1 346 ? -51.238 21.847 75.493 1.00 35.59 346 THR A O 1
ATOM 2560 N N . ILE A 1 347 ? -52.502 20.019 75.158 1.00 38.94 347 ILE A N 1
ATOM 2561 C CA . ILE A 1 347 ? -53.670 20.487 75.909 1.00 38.94 347 ILE A CA 1
ATOM 2562 C C . ILE A 1 347 ? -53.667 19.699 77.223 1.00 38.94 347 ILE A C 1
ATOM 2564 O O . ILE A 1 347 ? -53.541 18.474 77.190 1.00 38.94 347 ILE A O 1
ATOM 2568 N N . LEU A 1 348 ? -53.699 20.439 78.335 1.00 39.44 348 LEU A N 1
ATOM 2569 C CA . LEU A 1 348 ? -53.756 19.950 79.718 1.00 39.44 348 LEU A CA 1
ATOM 2570 C C . LEU A 1 348 ? -54.952 19.029 79.972 1.00 39.44 348 LEU A C 1
ATOM 2572 O O . LEU A 1 348 ? -56.045 19.345 79.447 1.00 39.44 348 LEU A O 1
#

pLDDT: mean 75.63, std 16.59, range [27.59, 96.88]

Organism: Dactylellina haptotyla (strain CBS 200.50) (NCBI:txid1284197)

Foldseek 3Di:
DDDDDDDDDFDKDWDADADPVRHGDDPPPDDIDIDGDDDAAEAEAEFEDPFDWDWDWAQDPDRNYHIYIYTHDHAAEDEAEFADDPVAKDKDWADDDRPDDSPDHIYIYTHHHAAEDEAEFADDPVAKDKDWDDPDRPDDSPDYIYIYTHHHAAADEAEAEDCDWDWDWADDPDRDSVDHIYIYTYDYDPDDDPPPPPPPPLQAAAEDEAAFEDPDWDKDKDADADPVRHGDPDSPGYIYIYTYDHAAEEEAEDEDPDWDKDKDADADPVGHGDGRRPDYIYIYTYDHQAEAEAEEEDPDWDKDKAFDADPVRHGDDRSPDYIYIYTYDHDDDDDDDDDDDDDDDDDD

Secondary structure (DSSP, 8-state):
----PPPS--EEEEE--B-TTSPBP-SS-S--EEEEE----EEEEEEE-SSS-EEEEE--SSTTSPEEEEEEEPPPEEEEEEE--TT-SEEEEEPPPTTS-TTSPEEEEEEEPPPEEEEEEE--TT--EEEEEPPPTTS-TTSPEEEEEEEPPPEEEEEEEESS-EEEEE--S---TTSPEEEEEEEE--S------------PPPEEEEEEE-SS-EEEEE--B-TTS-B---TTSPEEEEEEEPPPEEEEEEE-SS-EEEEE--B-TTS-B--SS-SPEEEEEEEPPPEEEEEEEESS-EEEEE--B-TTSPBP-SSSS-EEEEEEEEPP----------------